Protein AF-A0A2H5V813-F1 (afdb_monomer_lite)

Sequence (278 aa):
MARNGLELVLVRVIALAVVVVGLLVVVCSTAVTSYHAYAQDLSMDEDLTLIVSIEEIRGHLMQALNNKSIGNNDMAVAHAGHPAAEYLGEIAPIIEKRSPKLIDELRDKLVRLPSKVPSISYDELRADIDAIDALLEDASNLIRDENKGSVQFWLEVIKTLLEHAKDEYEEGVEEEGKVSSAVEYEDAQAFVARAEHVFASKIKGNVGSDTDMVIERFFSDVKAAMDEKRSADRIKELVDGIMPVIPEFPVNLMLVFVGVVTSAILVSRVMSSSSMKI

Radius of gyration: 28.11 Å; chains: 1; bounding box: 68×46×96 Å

Secondary structure (DSSP, 8-state):
-THHHHHHHHHHHHHHHHHHHHHHHHHHHHHHHHHHHHHHHHHHHHHHHHHHHHHHHHHHHHHHHHHHHTT-HHHHHHHHHHIIIIIHHHHHHHHHHH-HHHHHHHHHHHHHHHHHGGGS-HHHHHHHHHHHHHHHHHHHTTS-HHHHT-HHHHHHHHHHHHHHHHHHHHHH-SBTTB-S-HHHHHHHHHHHHHHHHHIIIIITTTS-HHHHHHHHHHHHHHHHHHHTT--HHHHHHHHHHHGGGSPPP-TTHHHHHHHHHHHHHHHHHHHHTSS---

Structure (mmCIF, N/CA/C/O backbone):
data_AF-A0A2H5V813-F1
#
_entry.id   AF-A0A2H5V813-F1
#
loop_
_atom_site.group_PDB
_atom_site.id
_atom_site.type_symbol
_atom_site.label_atom_id
_atom_site.label_alt_id
_atom_site.label_comp_id
_atom_site.label_asym_id
_atom_site.label_entity_id
_atom_site.label_seq_id
_atom_site.pdbx_PDB_ins_code
_atom_site.Cartn_x
_atom_site.Cartn_y
_atom_site.Cartn_z
_atom_site.occupancy
_atom_site.B_iso_or_equiv
_atom_site.auth_seq_id
_atom_site.auth_comp_id
_atom_site.auth_asym_id
_atom_site.auth_atom_id
_atom_site.pdbx_PDB_model_num
ATOM 1 N N . MET A 1 1 ? -45.178 -25.140 69.414 1.00 53.09 1 MET A N 1
ATOM 2 C CA . MET A 1 1 ? -43.720 -25.223 69.155 1.00 53.09 1 MET A CA 1
ATOM 3 C C . MET A 1 1 ? -43.346 -25.629 67.721 1.00 53.09 1 MET A C 1
ATOM 5 O O . MET A 1 1 ? -42.258 -25.273 67.305 1.00 53.09 1 MET A O 1
ATOM 9 N N . ALA A 1 2 ? -44.207 -26.279 66.922 1.00 54.06 2 ALA A N 1
ATOM 10 C CA . ALA A 1 2 ? -43.860 -26.696 65.548 1.00 54.06 2 ALA A CA 1
ATOM 11 C C . ALA A 1 2 ? -43.775 -25.557 64.500 1.00 54.06 2 ALA A C 1
ATOM 13 O O . ALA A 1 2 ? -43.118 -25.705 63.474 1.00 54.06 2 ALA A O 1
ATOM 14 N N . ARG A 1 3 ? -44.409 -24.404 64.758 1.00 52.84 3 ARG A N 1
ATOM 15 C CA . ARG A 1 3 ? -44.526 -23.293 63.793 1.00 52.84 3 ARG A CA 1
ATOM 16 C C . ARG A 1 3 ? -43.198 -22.559 63.535 1.00 52.84 3 ARG A C 1
ATOM 18 O O . ARG A 1 3 ? -42.951 -22.128 62.419 1.00 52.84 3 ARG A O 1
ATOM 25 N N . ASN A 1 4 ? -42.309 -22.514 64.531 1.00 56.69 4 ASN A N 1
ATOM 26 C CA . ASN A 1 4 ? -41.030 -21.793 64.447 1.00 56.69 4 ASN A CA 1
ATOM 27 C C . ASN A 1 4 ? -39.962 -22.550 63.635 1.00 56.69 4 ASN A C 1
ATOM 29 O O . ASN A 1 4 ? -39.041 -21.932 63.110 1.00 56.69 4 ASN A O 1
ATOM 33 N N . GLY A 1 5 ? -40.074 -23.879 63.522 1.00 59.19 5 GLY A N 1
ATOM 34 C CA . GLY A 1 5 ? -39.132 -24.691 62.744 1.00 59.19 5 GLY A CA 1
ATOM 35 C C . GLY A 1 5 ? -39.341 -24.561 61.235 1.00 59.19 5 GLY A C 1
ATOM 36 O O . GLY A 1 5 ? -38.373 -24.528 60.482 1.00 59.19 5 GLY A O 1
ATOM 37 N N . LEU A 1 6 ? -40.599 -24.431 60.799 1.00 59.53 6 LEU A N 1
ATOM 38 C CA . LEU A 1 6 ? -40.950 -24.319 59.382 1.00 59.53 6 LEU A CA 1
ATOM 39 C C . LEU A 1 6 ? -40.549 -22.955 58.799 1.00 59.53 6 LEU A C 1
ATOM 41 O O . LEU A 1 6 ? -40.010 -22.894 57.697 1.00 59.53 6 LEU A O 1
ATOM 45 N N . GLU A 1 7 ? -40.734 -21.875 59.563 1.00 64.88 7 GLU A N 1
ATOM 46 C CA . GLU A 1 7 ? -40.314 -20.527 59.157 1.00 64.88 7 GLU A CA 1
ATOM 47 C C . GLU A 1 7 ? -38.791 -20.418 59.018 1.00 64.88 7 GLU A C 1
ATOM 49 O O . GLU A 1 7 ? -38.294 -19.850 58.050 1.00 64.88 7 GLU A O 1
ATOM 54 N N . LEU A 1 8 ? -38.031 -21.031 59.932 1.00 67.62 8 LEU A N 1
ATOM 55 C CA . LEU A 1 8 ? -36.569 -21.006 59.879 1.00 67.62 8 LEU A CA 1
ATOM 56 C C . LEU A 1 8 ? -36.015 -21.759 58.656 1.00 67.62 8 LEU A C 1
ATOM 58 O O . LEU A 1 8 ? -35.031 -21.327 58.054 1.00 67.62 8 LEU A O 1
ATOM 62 N N . VAL A 1 9 ? -36.647 -22.873 58.273 1.00 70.94 9 VAL A N 1
ATOM 63 C CA . VAL A 1 9 ? -36.290 -23.623 57.059 1.00 70.94 9 VAL A CA 1
ATOM 64 C C . VAL A 1 9 ? -36.630 -22.812 55.810 1.00 70.94 9 VAL A C 1
ATOM 66 O O . VAL A 1 9 ? -35.793 -22.705 54.915 1.00 70.94 9 VAL A O 1
ATOM 69 N N . LEU A 1 10 ? -37.805 -22.180 55.770 1.00 70.56 10 LEU A N 1
ATOM 70 C CA . LEU A 1 10 ? -38.238 -21.364 54.635 1.00 70.56 10 LEU A CA 1
ATOM 71 C C . LEU A 1 10 ? -37.313 -20.156 54.412 1.00 70.56 10 LEU A C 1
ATOM 73 O O . LEU A 1 10 ? -36.877 -19.914 53.289 1.00 70.56 10 LEU A O 1
ATOM 77 N N . VAL A 1 11 ? -36.931 -19.455 55.485 1.00 71.75 11 VAL A N 1
ATOM 78 C CA . VAL A 1 11 ? -35.984 -18.327 55.426 1.00 71.75 11 VAL A CA 1
ATOM 79 C C . VAL A 1 11 ? -34.613 -18.773 54.908 1.00 71.75 11 VAL A C 1
ATOM 81 O O . VAL A 1 11 ? -34.012 -18.081 54.087 1.00 71.75 11 VAL A O 1
ATOM 84 N N . ARG A 1 12 ? -34.122 -19.948 55.326 1.00 70.44 12 ARG A N 1
ATOM 85 C CA . ARG A 1 12 ? -32.841 -20.497 54.843 1.00 70.44 12 ARG A CA 1
ATOM 86 C C . ARG A 1 12 ? -32.883 -20.891 53.366 1.00 70.44 12 ARG A C 1
ATOM 88 O O . ARG A 1 12 ? -31.915 -20.635 52.657 1.00 70.44 12 ARG A O 1
ATOM 95 N N . VAL A 1 13 ? -33.988 -21.473 52.898 1.00 69.50 13 VAL A N 1
ATOM 96 C CA . VAL A 1 13 ? -34.172 -21.838 51.482 1.00 69.50 13 VAL A CA 1
ATOM 97 C C . VAL A 1 13 ? -34.245 -20.591 50.600 1.00 69.50 13 VAL A C 1
ATOM 99 O O . VAL A 1 13 ? -33.585 -20.544 49.565 1.00 69.50 13 VAL A O 1
ATOM 102 N N . ILE A 1 14 ? -34.973 -19.556 51.030 1.00 71.81 14 ILE A N 1
ATOM 103 C CA . ILE A 1 14 ? -35.055 -18.280 50.303 1.00 71.81 14 ILE A CA 1
ATOM 104 C C . ILE A 1 14 ? -33.682 -17.597 50.256 1.00 71.81 14 ILE A C 1
ATOM 106 O O . ILE A 1 14 ? -33.257 -17.159 49.190 1.00 71.81 14 ILE A O 1
ATOM 110 N N . ALA A 1 15 ? -32.951 -17.554 51.375 1.00 64.31 15 ALA A N 1
ATOM 111 C CA . ALA A 1 15 ? -31.606 -16.980 51.412 1.00 64.31 15 ALA A CA 1
ATOM 112 C C . ALA A 1 15 ? -30.632 -17.719 50.476 1.00 64.31 15 ALA A C 1
ATOM 114 O O . ALA A 1 15 ? -29.872 -17.077 49.752 1.00 64.31 15 ALA A O 1
ATOM 115 N N . LEU A 1 16 ? -30.687 -19.055 50.439 1.00 68.12 16 LEU A N 1
ATOM 116 C CA . LEU A 1 16 ? -29.867 -19.860 49.533 1.00 68.12 16 LEU A CA 1
ATOM 117 C C . LEU A 1 16 ? -30.237 -19.607 48.063 1.00 68.12 16 LEU A C 1
ATOM 119 O O . LEU A 1 16 ? -29.346 -19.426 47.238 1.00 68.12 16 LEU A O 1
ATOM 123 N N . ALA A 1 17 ? -31.531 -19.529 47.740 1.00 63.91 17 ALA A N 1
ATOM 124 C CA . ALA A 1 17 ? -32.000 -19.225 46.390 1.00 63.91 17 ALA A CA 1
ATOM 125 C C . ALA A 1 17 ? -31.544 -17.834 45.919 1.00 63.91 17 ALA A C 1
ATOM 127 O O . ALA A 1 17 ? -31.068 -17.697 44.796 1.00 63.91 17 ALA A O 1
ATOM 128 N N . VAL A 1 18 ? -31.603 -16.816 46.784 1.00 69.69 18 VAL A N 1
ATOM 129 C CA . VAL A 1 18 ? -31.116 -15.460 46.474 1.00 69.69 18 VAL A CA 1
ATOM 130 C C . VAL A 1 18 ? -29.604 -15.447 46.233 1.00 69.69 18 VAL A C 1
ATOM 132 O O . VAL A 1 18 ? -29.139 -14.782 45.309 1.00 69.69 18 VAL A O 1
ATOM 135 N N . VAL A 1 19 ? -28.828 -16.205 47.015 1.00 67.12 19 VAL A N 1
ATOM 136 C CA . VAL A 1 19 ? -27.374 -16.329 46.816 1.00 67.12 19 VAL A CA 1
ATOM 137 C C . VAL A 1 19 ? -27.052 -17.038 45.501 1.00 67.12 19 VAL A C 1
ATOM 139 O O . VAL A 1 19 ? -26.202 -16.558 44.758 1.00 67.12 19 VAL A O 1
ATOM 142 N N . VAL A 1 20 ? -27.746 -18.134 45.181 1.00 66.56 20 VAL A N 1
ATOM 143 C CA . VAL A 1 20 ? -27.542 -18.896 43.937 1.00 66.56 20 VAL A CA 1
ATOM 144 C C . VAL A 1 20 ? -27.931 -18.071 42.708 1.00 66.56 20 VAL A C 1
ATOM 146 O O . VAL A 1 20 ? -27.168 -18.026 41.748 1.00 66.56 20 VAL A O 1
ATOM 149 N N . VAL A 1 21 ? -29.065 -17.364 42.747 1.00 65.25 21 VAL A N 1
ATOM 150 C CA . VAL A 1 21 ? -29.487 -16.459 41.664 1.00 65.25 21 VAL A CA 1
ATOM 151 C C . VAL A 1 21 ? -28.510 -15.291 41.521 1.00 65.25 21 VAL A C 1
ATOM 153 O O . VAL A 1 21 ? -28.120 -14.963 40.407 1.00 65.25 21 VAL A O 1
ATOM 156 N N . GLY A 1 22 ? -28.050 -14.704 42.629 1.00 56.41 22 GLY A N 1
ATOM 157 C CA . GLY A 1 22 ? -27.029 -13.654 42.602 1.00 56.41 22 GLY A CA 1
ATOM 158 C C . GLY A 1 22 ? -25.707 -14.127 41.988 1.00 56.41 22 GLY A C 1
ATOM 159 O O . GLY A 1 22 ? -25.124 -13.415 41.176 1.00 56.41 22 GLY A O 1
ATOM 160 N N . LEU A 1 23 ? -25.260 -15.343 42.318 1.00 56.59 23 LEU A N 1
ATOM 161 C CA . LEU A 1 23 ? -24.073 -15.968 41.723 1.00 56.59 23 LEU A CA 1
ATOM 162 C C . LEU A 1 23 ? -24.255 -16.241 40.226 1.00 56.59 23 LEU A C 1
ATOM 164 O O . LEU A 1 23 ? -23.362 -15.923 39.448 1.00 56.59 23 LEU A O 1
ATOM 168 N N . LEU A 1 24 ? -25.414 -16.759 39.810 1.00 53.53 24 LEU A N 1
ATOM 169 C CA . LEU A 1 24 ? -25.748 -16.969 38.398 1.00 53.53 24 LEU A CA 1
ATOM 170 C C . LEU A 1 24 ? -25.751 -15.656 37.604 1.00 53.53 24 LEU A C 1
ATOM 172 O O . LEU A 1 24 ? -25.192 -15.610 36.515 1.00 53.53 24 LEU A O 1
ATOM 176 N N . VAL A 1 25 ? -26.307 -14.572 38.155 1.00 57.91 25 VAL A N 1
ATOM 177 C CA . VAL A 1 25 ? -26.315 -13.250 37.504 1.00 57.91 25 VAL A CA 1
ATOM 178 C C . VAL A 1 25 ? -24.904 -12.676 37.369 1.00 57.91 25 VAL A C 1
ATOM 180 O O . VAL A 1 25 ? -24.584 -12.109 36.326 1.00 57.91 25 VAL A O 1
ATOM 183 N N . VAL A 1 26 ? -24.042 -12.849 38.376 1.00 56.31 26 VAL A N 1
ATOM 184 C CA . VAL A 1 26 ? -22.642 -12.397 38.311 1.00 56.31 26 VAL A CA 1
ATOM 185 C C . VAL A 1 26 ? -21.854 -13.210 37.281 1.00 56.31 26 VAL A C 1
ATOM 187 O O . VAL A 1 26 ? -21.181 -12.613 36.448 1.00 56.31 26 VAL A O 1
ATOM 190 N N . VAL A 1 27 ? -21.989 -14.541 37.274 1.00 56.66 27 VAL A N 1
ATOM 191 C CA . VAL A 1 27 ? -21.314 -15.423 36.302 1.00 56.66 27 VAL A CA 1
ATOM 192 C C . VAL A 1 27 ? -21.804 -15.171 34.871 1.00 56.66 27 VAL A C 1
ATOM 194 O O . VAL A 1 27 ? -20.995 -15.122 33.948 1.00 56.66 27 VAL A O 1
ATOM 197 N N . CYS A 1 28 ? -23.108 -14.956 34.668 1.00 52.09 28 CYS A N 1
ATOM 198 C CA . CYS A 1 28 ? -23.643 -14.562 33.364 1.00 52.09 28 CYS A CA 1
ATOM 199 C C . CYS A 1 28 ? -23.116 -13.191 32.930 1.00 52.09 28 CYS A C 1
ATOM 201 O O . CYS A 1 28 ? -22.719 -13.037 31.781 1.00 52.09 28 CYS A O 1
ATOM 203 N N . SER A 1 29 ? -23.062 -12.212 33.838 1.00 48.69 29 SER A N 1
ATOM 204 C CA . SER A 1 29 ? -22.533 -10.878 33.528 1.00 48.69 29 SER A CA 1
ATOM 205 C C . SER A 1 29 ? -21.062 -10.932 33.107 1.00 48.69 29 SER A C 1
ATOM 207 O O . SER A 1 29 ? -20.708 -10.339 32.091 1.00 48.69 29 SER A O 1
ATOM 209 N N . THR A 1 30 ? -20.216 -11.684 33.823 1.00 52.72 30 THR A N 1
ATOM 210 C CA . THR A 1 30 ? -18.789 -11.803 33.485 1.00 52.72 30 THR A CA 1
ATOM 211 C C . THR A 1 30 ? -18.562 -12.565 32.179 1.00 52.72 30 THR A C 1
ATOM 213 O O . THR A 1 30 ? -17.758 -12.138 31.353 1.00 52.72 30 THR A O 1
ATOM 216 N N . ALA A 1 31 ? -19.302 -13.653 31.942 1.00 47.00 31 ALA A N 1
ATOM 217 C CA . ALA A 1 31 ? -19.210 -14.412 30.695 1.00 47.00 31 ALA A CA 1
ATOM 218 C C . ALA A 1 31 ? -19.637 -13.578 29.473 1.00 47.00 31 ALA A C 1
ATOM 220 O O . ALA A 1 31 ? -18.982 -13.625 28.434 1.00 47.00 31 ALA A O 1
ATOM 221 N N . VAL A 1 32 ? -20.693 -12.766 29.606 1.00 54.53 32 VAL A N 1
ATOM 222 C CA . VAL A 1 32 ? -21.158 -11.866 28.540 1.00 54.53 32 VAL A CA 1
ATOM 223 C C . VAL A 1 32 ? -20.126 -10.777 28.248 1.00 54.53 32 VAL A C 1
ATOM 225 O O . VAL A 1 32 ? -19.873 -10.503 27.076 1.00 54.53 32 VAL A O 1
ATOM 228 N N . THR A 1 33 ? -19.486 -10.193 29.268 1.00 56.62 33 THR A N 1
ATOM 229 C CA . THR A 1 33 ? -18.424 -9.193 29.054 1.00 56.62 33 THR A CA 1
ATOM 230 C C . THR A 1 33 ? -17.192 -9.777 28.369 1.00 56.62 33 THR A C 1
ATOM 232 O O . THR A 1 33 ? -16.656 -9.150 27.461 1.00 56.62 33 THR A O 1
ATOM 235 N N . SER A 1 34 ? -16.769 -10.991 28.738 1.00 52.91 34 SER A N 1
ATOM 236 C CA . SER A 1 34 ? -15.633 -11.658 28.091 1.00 52.91 34 SER A CA 1
ATOM 237 C C . SER A 1 34 ? -15.936 -12.034 26.640 1.00 52.91 34 SER A C 1
ATOM 239 O O . SER A 1 34 ? -15.075 -11.884 25.782 1.00 52.91 34 SER A O 1
ATOM 241 N N . TYR A 1 35 ? -17.168 -12.464 26.350 1.00 45.34 35 TYR A N 1
ATOM 242 C CA . TYR A 1 35 ? -17.601 -12.750 24.981 1.00 45.34 35 TYR A CA 1
ATOM 243 C C . TYR A 1 35 ? -17.641 -11.486 24.110 1.00 45.34 35 TYR A C 1
ATOM 245 O O . TYR A 1 35 ? -17.206 -11.523 22.965 1.00 45.34 35 TYR A O 1
ATOM 253 N N . HIS A 1 36 ? -18.113 -10.356 24.653 1.00 54.00 36 HIS A N 1
ATOM 254 C CA . HIS A 1 36 ? -18.105 -9.077 23.935 1.00 54.00 36 HIS A CA 1
ATOM 255 C C . HIS A 1 36 ? -16.685 -8.573 23.669 1.00 54.00 36 HIS A C 1
ATOM 257 O O . HIS A 1 36 ? -16.412 -8.146 22.555 1.00 54.00 36 HIS A O 1
ATOM 263 N N . ALA A 1 37 ? -15.781 -8.666 24.649 1.00 52.62 37 ALA A N 1
ATOM 264 C CA . ALA A 1 37 ? -14.383 -8.279 24.463 1.00 52.62 3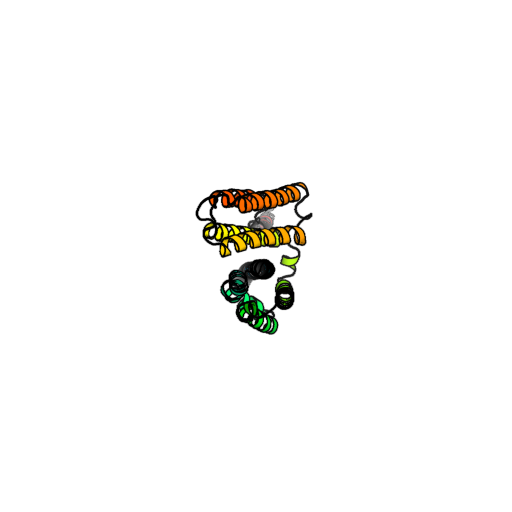7 ALA A CA 1
ATOM 265 C C . ALA A 1 37 ? -13.701 -9.129 23.377 1.00 52.62 37 ALA A C 1
ATOM 267 O O . ALA A 1 37 ? -13.077 -8.584 22.477 1.00 52.62 37 ALA A O 1
ATOM 268 N N . TYR A 1 38 ? -13.899 -10.452 23.405 1.00 49.25 38 TYR A N 1
ATOM 269 C CA . TYR A 1 38 ? -13.359 -11.360 22.390 1.00 49.25 38 TYR A CA 1
ATOM 270 C C . TYR A 1 38 ? -13.929 -11.093 20.989 1.00 49.25 38 TYR A C 1
ATOM 272 O O . TYR A 1 38 ? -13.193 -11.064 20.008 1.00 49.25 38 TYR A O 1
ATOM 280 N N . ALA A 1 39 ? -15.239 -10.854 20.881 1.00 55.12 39 ALA A N 1
ATOM 281 C CA . ALA A 1 39 ? -15.862 -10.512 19.605 1.00 55.12 39 ALA A CA 1
ATOM 282 C C . ALA A 1 39 ? -15.394 -9.146 19.071 1.00 55.12 39 ALA A C 1
ATOM 284 O O . ALA A 1 39 ? -15.273 -8.977 17.858 1.00 55.12 39 ALA A O 1
ATOM 285 N N . GLN A 1 40 ? -15.129 -8.179 19.955 1.00 59.03 40 GLN A N 1
ATOM 286 C CA . GLN A 1 40 ? -14.621 -6.857 19.585 1.00 59.03 40 GLN A CA 1
ATOM 287 C C . GLN A 1 40 ? -13.168 -6.913 19.096 1.00 59.03 40 GLN A C 1
ATOM 289 O O . GLN A 1 40 ? -12.843 -6.213 18.140 1.00 59.03 40 GLN A O 1
ATOM 294 N N . ASP A 1 41 ? -12.344 -7.767 19.706 1.00 62.81 41 ASP A N 1
ATOM 295 C CA . ASP A 1 41 ? -10.946 -8.012 19.332 1.00 62.81 41 ASP A CA 1
ATOM 296 C C . ASP A 1 41 ? -10.849 -8.688 17.955 1.00 62.81 41 ASP A C 1
ATOM 298 O O . ASP A 1 41 ? -10.266 -8.128 17.032 1.00 62.81 41 ASP A O 1
ATOM 302 N N . LEU A 1 42 ? -11.581 -9.794 17.751 1.00 66.81 42 LEU A N 1
ATOM 303 C CA . LEU A 1 42 ? -11.675 -10.462 16.443 1.00 66.81 42 LEU A CA 1
ATOM 304 C C . LEU A 1 42 ? -12.159 -9.531 15.322 1.00 66.81 42 LEU A C 1
ATOM 306 O O . LEU A 1 42 ? -11.739 -9.660 14.179 1.00 66.81 42 LEU A O 1
ATOM 310 N N . SER A 1 43 ? -13.075 -8.607 15.620 1.00 67.62 43 SER A N 1
ATOM 311 C CA . SER A 1 43 ? -13.570 -7.668 14.604 1.00 67.62 43 SER A CA 1
ATOM 312 C C . SER A 1 43 ? -12.676 -6.443 14.409 1.00 67.62 43 SER A C 1
ATOM 314 O O . SER A 1 43 ? -12.804 -5.777 13.386 1.00 67.62 43 SER A O 1
ATOM 316 N N . MET A 1 44 ? -11.774 -6.142 15.346 1.00 77.31 44 MET A N 1
ATOM 317 C CA . MET A 1 44 ? -10.703 -5.171 15.120 1.00 77.31 44 MET A CA 1
ATOM 318 C C . MET A 1 44 ? -9.650 -5.754 14.182 1.00 77.31 44 MET A C 1
ATOM 320 O O . MET A 1 44 ? -9.239 -5.063 13.258 1.00 77.31 44 MET A O 1
ATOM 324 N N . ASP A 1 45 ? -9.304 -7.024 14.387 1.00 88.31 45 ASP A N 1
ATOM 325 C CA . ASP A 1 45 ? -8.386 -7.787 13.542 1.00 88.31 45 ASP A CA 1
ATOM 326 C C . ASP A 1 45 ? -8.913 -7.893 12.098 1.00 88.31 45 ASP A C 1
ATOM 328 O O . ASP A 1 45 ? -8.240 -7.461 11.170 1.00 88.31 45 ASP A O 1
ATOM 332 N N . GLU A 1 46 ? -10.183 -8.294 11.902 1.00 94.69 46 GLU A N 1
ATOM 333 C CA . GLU A 1 46 ? -10.808 -8.316 10.562 1.00 94.69 46 GLU A CA 1
ATOM 334 C C . GLU A 1 46 ? -10.762 -6.940 9.859 1.00 94.69 46 GLU A C 1
ATOM 336 O O . GLU A 1 46 ? -10.558 -6.864 8.648 1.00 94.69 46 GLU A O 1
ATOM 341 N N . ASP A 1 47 ? -11.002 -5.845 10.589 1.00 96.88 47 ASP A N 1
ATOM 342 C CA . ASP A 1 47 ? -10.978 -4.495 10.011 1.00 96.88 47 ASP A CA 1
ATOM 343 C C . ASP A 1 47 ? -9.549 -4.044 9.674 1.00 96.88 47 ASP A C 1
ATOM 345 O O . ASP A 1 47 ? -9.353 -3.384 8.652 1.00 96.88 47 ASP A O 1
ATOM 349 N N . LEU A 1 48 ? -8.569 -4.389 10.516 1.00 96.81 48 LEU A N 1
ATOM 350 C CA . LEU A 1 48 ? -7.157 -4.083 10.298 1.00 96.81 48 LEU A CA 1
ATOM 351 C C . LEU A 1 48 ? -6.643 -4.827 9.066 1.00 96.81 48 LEU A C 1
ATOM 353 O O . LEU A 1 48 ? -6.168 -4.175 8.139 1.00 96.81 48 LEU A O 1
ATOM 357 N N . THR A 1 49 ? -6.838 -6.149 9.017 1.00 97.62 49 THR A N 1
ATOM 358 C CA . THR A 1 49 ? -6.523 -6.993 7.859 1.00 97.62 49 THR A CA 1
ATOM 359 C C . THR A 1 49 ? -7.130 -6.420 6.584 1.00 97.62 49 THR A C 1
ATOM 361 O O . THR A 1 49 ? -6.425 -6.195 5.605 1.00 97.62 49 THR A O 1
ATOM 364 N N . LEU A 1 50 ? -8.431 -6.106 6.597 1.00 98.38 50 LEU A N 1
ATOM 365 C CA . LEU A 1 50 ? -9.109 -5.576 5.416 1.00 98.38 50 LEU A CA 1
ATOM 366 C C . LEU A 1 50 ? -8.461 -4.283 4.905 1.00 98.38 50 LEU A C 1
ATOM 368 O O . LEU A 1 50 ? -8.258 -4.134 3.702 1.00 98.38 50 LEU A O 1
ATOM 372 N N . ILE A 1 51 ? -8.163 -3.338 5.797 1.00 98.62 51 ILE A N 1
ATOM 373 C CA . ILE A 1 51 ? -7.618 -2.037 5.403 1.00 98.62 51 ILE A CA 1
ATOM 374 C C . ILE A 1 51 ? -6.160 -2.140 4.967 1.00 98.62 51 ILE A C 1
ATOM 376 O O . ILE A 1 51 ? -5.812 -1.536 3.956 1.00 98.62 51 ILE A O 1
ATOM 380 N N . VAL A 1 52 ? -5.330 -2.902 5.681 1.00 98.75 52 VAL A N 1
ATOM 381 C CA . VAL A 1 52 ? -3.925 -3.121 5.308 1.00 98.75 52 VAL A CA 1
ATOM 382 C C . VAL A 1 52 ? -3.849 -3.736 3.911 1.00 98.75 52 VAL A C 1
ATOM 384 O O . VAL A 1 52 ? -3.261 -3.125 3.022 1.00 98.75 52 VAL A O 1
ATOM 387 N N . SER A 1 53 ? -4.584 -4.824 3.662 1.00 98.81 53 SER A N 1
ATOM 388 C CA . SER A 1 53 ? -4.624 -5.461 2.344 1.00 98.81 53 SER A CA 1
ATOM 389 C C . SER A 1 53 ? -5.167 -4.544 1.243 1.00 98.81 53 SER A C 1
ATOM 391 O O . SER A 1 53 ? -4.680 -4.571 0.117 1.00 98.81 53 SER A O 1
ATOM 393 N N . ILE A 1 54 ? -6.177 -3.707 1.524 1.00 98.88 54 ILE A N 1
ATOM 394 C CA . ILE A 1 54 ? -6.663 -2.709 0.552 1.00 98.88 54 ILE A CA 1
ATOM 395 C C . ILE A 1 54 ? -5.542 -1.736 0.169 1.00 98.88 54 ILE A C 1
ATOM 397 O O . ILE A 1 54 ? -5.388 -1.396 -1.007 1.00 98.88 54 ILE A O 1
ATOM 401 N N . GLU A 1 55 ? -4.780 -1.265 1.151 1.00 98.88 55 GLU A N 1
ATOM 402 C CA . GLU A 1 55 ? -3.683 -0.336 0.922 1.00 98.88 55 GLU A CA 1
ATOM 403 C C . GLU A 1 55 ? -2.535 -1.000 0.152 1.00 98.88 55 GLU A C 1
ATOM 405 O O . GLU A 1 55 ? -2.049 -0.404 -0.807 1.00 98.88 55 GLU A O 1
ATOM 410 N N . GLU A 1 56 ? -2.176 -2.244 0.455 1.00 98.88 56 GLU A N 1
ATOM 411 C CA . GLU A 1 56 ? -1.168 -3.008 -0.296 1.00 98.88 56 GLU A CA 1
ATOM 412 C C . GLU A 1 56 ? -1.595 -3.270 -1.743 1.00 98.88 56 GLU A C 1
ATOM 414 O O . GLU A 1 56 ? -0.844 -2.967 -2.673 1.00 98.88 56 GLU A O 1
ATOM 419 N N . ILE A 1 57 ? -2.853 -3.678 -1.966 1.00 98.94 57 ILE A N 1
ATOM 420 C CA . ILE A 1 57 ? -3.427 -3.798 -3.314 1.00 98.94 57 ILE A CA 1
ATOM 421 C C . ILE A 1 57 ? -3.273 -2.473 -4.075 1.00 98.94 57 ILE A C 1
ATOM 423 O O . ILE A 1 57 ? -2.842 -2.465 -5.229 1.00 98.94 57 ILE A O 1
ATOM 427 N N . ARG A 1 58 ? -3.585 -1.329 -3.449 1.00 98.94 58 ARG A N 1
ATOM 428 C CA . ARG A 1 58 ? -3.387 -0.002 -4.067 1.00 98.94 58 ARG A CA 1
ATOM 429 C C . ARG A 1 58 ? -1.911 0.273 -4.376 1.00 98.94 58 ARG A C 1
ATOM 431 O O . ARG A 1 58 ? -1.626 0.925 -5.383 1.00 98.94 58 ARG A O 1
ATOM 438 N N . GLY A 1 59 ? -0.994 -0.205 -3.535 1.00 98.88 59 GLY A N 1
ATOM 439 C CA . GLY A 1 59 ? 0.452 -0.165 -3.751 1.00 98.88 59 GLY A CA 1
ATOM 440 C C . GLY A 1 59 ? 0.868 -0.873 -5.041 1.00 98.88 59 GLY A C 1
ATOM 441 O O . GLY A 1 59 ? 1.397 -0.221 -5.945 1.00 98.88 59 GLY A O 1
ATOM 442 N N . HIS A 1 60 ? 0.538 -2.157 -5.183 1.00 98.88 60 HIS A N 1
ATOM 443 C CA . HIS A 1 60 ? 0.875 -2.921 -6.389 1.00 98.88 60 HIS A CA 1
ATOM 444 C C . HIS A 1 60 ? 0.231 -2.340 -7.649 1.00 98.88 60 HIS A C 1
ATOM 446 O O . HIS A 1 60 ? 0.884 -2.175 -8.677 1.00 98.88 60 HIS A O 1
ATOM 452 N N . LEU A 1 61 ? -1.050 -1.955 -7.596 1.00 98.88 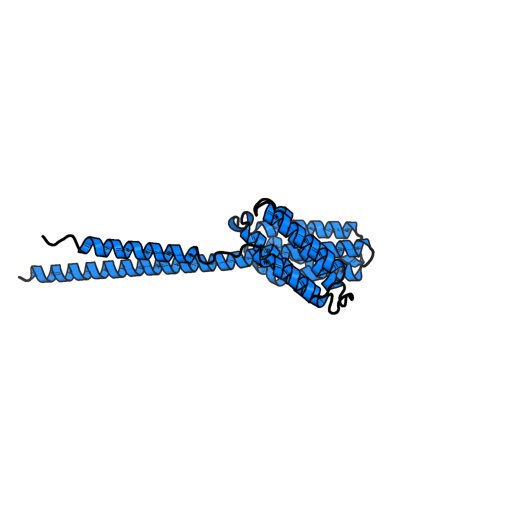61 LEU A N 1
ATOM 453 C CA . LEU A 1 61 ? -1.726 -1.382 -8.765 1.00 98.88 61 LEU A CA 1
ATOM 454 C C . LEU A 1 61 ? -1.078 -0.061 -9.215 1.00 98.88 61 LEU A C 1
ATOM 456 O O . LEU A 1 61 ? -1.006 0.219 -10.416 1.00 98.88 61 LEU A O 1
ATOM 460 N N . MET A 1 62 ? -0.544 0.732 -8.281 1.00 98.75 62 MET A N 1
ATOM 461 C CA . MET A 1 62 ? 0.267 1.902 -8.621 1.00 98.75 62 MET A CA 1
ATOM 462 C C . MET A 1 62 ? 1.560 1.496 -9.343 1.00 98.75 62 MET A C 1
ATOM 464 O O . MET A 1 62 ? 1.892 2.093 -10.370 1.00 98.75 62 MET A O 1
ATOM 468 N N . GLN A 1 63 ? 2.260 0.460 -8.874 1.00 98.88 63 GLN A N 1
ATOM 469 C CA . GLN A 1 63 ? 3.470 -0.026 -9.545 1.00 98.88 63 GLN A CA 1
ATOM 470 C C . GLN A 1 63 ? 3.188 -0.650 -10.913 1.00 98.88 63 GLN A C 1
ATOM 472 O O . GLN A 1 63 ? 3.974 -0.464 -11.849 1.00 98.88 63 GLN A O 1
ATOM 477 N N . ALA A 1 64 ? 2.026 -1.282 -11.092 1.00 98.88 64 ALA A N 1
ATOM 478 C CA . ALA A 1 64 ? 1.573 -1.747 -12.396 1.00 98.88 64 ALA A CA 1
ATOM 479 C C . ALA A 1 64 ? 1.439 -0.582 -13.394 1.00 98.88 64 ALA A C 1
ATOM 481 O O . ALA A 1 64 ? 1.895 -0.681 -14.537 1.00 98.88 64 ALA A O 1
ATOM 482 N N . LEU A 1 65 ? 0.880 0.556 -12.962 1.00 98.75 65 LEU A N 1
ATOM 483 C CA . LEU A 1 65 ? 0.796 1.772 -13.781 1.00 98.75 65 LEU A CA 1
ATOM 484 C C . LEU A 1 65 ? 2.165 2.383 -14.064 1.00 98.75 65 LEU A C 1
ATOM 486 O O . LEU A 1 65 ? 2.438 2.738 -15.214 1.00 98.75 65 LEU A O 1
ATOM 490 N N . ASN A 1 66 ? 3.022 2.496 -13.050 1.00 98.56 66 ASN A N 1
ATOM 491 C CA . ASN A 1 66 ? 4.368 3.046 -13.202 1.00 98.56 66 ASN A CA 1
ATOM 492 C C . ASN A 1 66 ? 5.158 2.254 -14.248 1.00 98.56 66 ASN A C 1
ATOM 494 O O . ASN A 1 66 ? 5.663 2.831 -15.214 1.00 98.56 66 ASN A O 1
ATOM 498 N N . ASN A 1 67 ? 5.161 0.926 -14.134 1.00 98.81 67 ASN A N 1
ATOM 499 C CA . ASN A 1 67 ? 5.834 0.044 -15.081 1.00 98.81 67 ASN A CA 1
ATOM 500 C C . ASN A 1 67 ? 5.215 0.101 -16.480 1.00 98.81 67 ASN A C 1
ATOM 502 O O . ASN A 1 67 ? 5.937 0.194 -17.478 1.00 98.81 67 ASN A O 1
ATOM 506 N N . LYS A 1 68 ? 3.881 0.150 -16.580 1.00 98.56 68 LYS A N 1
ATOM 507 C CA . LYS A 1 68 ? 3.200 0.328 -17.867 1.00 98.56 68 LYS A CA 1
ATOM 508 C C . LYS A 1 68 ? 3.593 1.641 -18.546 1.00 98.56 68 LYS A C 1
ATOM 510 O O . LYS A 1 68 ? 3.771 1.657 -19.764 1.00 98.56 68 LYS A O 1
ATOM 515 N N . SER A 1 69 ? 3.757 2.720 -17.777 1.00 98.31 69 SER A N 1
ATOM 516 C CA . SER A 1 69 ? 4.085 4.054 -18.300 1.00 98.31 69 SER A CA 1
ATOM 517 C C . SER A 1 69 ? 5.456 4.118 -18.984 1.00 98.31 69 SER A C 1
ATOM 519 O O . SER A 1 69 ? 5.628 4.867 -19.945 1.00 98.31 69 SER A O 1
ATOM 521 N N . ILE A 1 70 ? 6.406 3.284 -18.547 1.00 98.00 70 ILE A N 1
ATOM 522 C CA . ILE A 1 70 ? 7.753 3.179 -19.129 1.00 98.00 70 ILE A CA 1
ATOM 523 C C . ILE A 1 70 ? 7.902 1.991 -20.094 1.00 98.00 70 ILE A C 1
ATOM 525 O O . ILE A 1 70 ? 8.999 1.712 -20.573 1.00 98.00 70 ILE A O 1
ATOM 529 N N . GLY A 1 71 ? 6.804 1.292 -20.403 1.00 97.62 71 GLY A N 1
ATOM 530 C CA . GLY A 1 71 ? 6.777 0.157 -21.330 1.00 97.62 71 GLY A CA 1
ATOM 531 C C . GLY A 1 71 ? 7.249 -1.178 -20.743 1.00 97.62 71 GLY A C 1
ATOM 532 O O . GLY A 1 71 ? 7.410 -2.140 -21.495 1.00 97.62 71 GLY A O 1
ATOM 533 N N . ASN A 1 72 ? 7.441 -1.269 -19.425 1.00 98.25 72 ASN A N 1
ATOM 534 C CA . ASN A 1 72 ? 7.836 -2.495 -18.737 1.00 98.25 72 ASN A CA 1
ATOM 535 C C . ASN A 1 72 ? 6.613 -3.387 -18.455 1.00 98.25 72 ASN A C 1
ATOM 537 O O . ASN A 1 72 ? 6.101 -3.449 -17.339 1.00 98.25 72 ASN A O 1
ATOM 541 N N . ASN A 1 73 ? 6.096 -4.047 -19.494 1.00 97.31 73 ASN A N 1
ATOM 542 C CA . ASN A 1 73 ? 4.887 -4.867 -19.363 1.00 97.31 73 ASN A CA 1
ATOM 543 C C . ASN A 1 73 ? 5.073 -6.073 -18.432 1.00 97.31 73 ASN A C 1
ATOM 545 O O . ASN A 1 73 ? 4.104 -6.449 -17.786 1.00 97.31 73 ASN A O 1
ATOM 549 N N . ASP A 1 74 ? 6.267 -6.663 -18.350 1.00 98.19 74 ASP A N 1
ATOM 550 C CA . ASP A 1 74 ? 6.494 -7.854 -17.522 1.00 98.19 74 ASP A CA 1
ATOM 551 C C . ASP A 1 74 ? 6.317 -7.523 -16.032 1.00 98.19 74 ASP A C 1
ATOM 553 O O . ASP A 1 74 ? 5.544 -8.184 -15.341 1.00 98.19 74 ASP A O 1
ATOM 557 N N . MET A 1 75 ? 6.924 -6.427 -15.566 1.00 98.50 75 MET A N 1
ATOM 558 C CA . MET A 1 75 ? 6.718 -5.929 -14.199 1.00 98.50 75 MET A CA 1
ATOM 559 C C . MET A 1 75 ? 5.295 -5.413 -13.982 1.00 98.50 75 MET A C 1
ATOM 561 O O . MET A 1 75 ? 4.708 -5.640 -12.930 1.00 98.50 75 MET A O 1
ATOM 565 N N . ALA A 1 76 ? 4.692 -4.767 -14.987 1.00 98.81 76 ALA A N 1
ATOM 566 C CA . ALA A 1 76 ? 3.302 -4.334 -14.877 1.00 98.81 76 ALA A CA 1
ATOM 567 C C . ALA A 1 76 ? 2.331 -5.517 -14.708 1.00 98.81 76 ALA A C 1
ATOM 569 O O . ALA A 1 76 ? 1.329 -5.392 -14.008 1.00 98.81 76 ALA A O 1
ATOM 570 N N . VAL A 1 77 ? 2.615 -6.658 -15.347 1.00 98.81 77 VAL A N 1
ATOM 571 C CA . VAL A 1 77 ? 1.854 -7.904 -15.184 1.00 98.81 77 VAL A CA 1
ATOM 572 C C . VAL A 1 77 ? 2.076 -8.506 -13.800 1.00 98.81 77 VAL A C 1
ATOM 574 O O . VAL A 1 77 ? 1.092 -8.924 -13.194 1.00 98.81 77 VAL A O 1
ATOM 577 N N . ALA A 1 78 ? 3.323 -8.544 -13.313 1.00 98.62 78 ALA A N 1
ATOM 578 C CA . ALA A 1 78 ? 3.652 -9.060 -11.981 1.00 98.62 78 ALA A CA 1
ATOM 579 C C . ALA A 1 78 ? 2.875 -8.299 -10.895 1.00 98.62 78 ALA A C 1
ATOM 581 O O . ALA A 1 78 ? 2.024 -8.881 -10.224 1.00 98.62 78 ALA A O 1
ATOM 582 N N . HIS A 1 79 ? 3.023 -6.974 -10.871 1.00 98.81 79 HIS A N 1
ATOM 583 C CA . HIS A 1 79 ? 2.321 -6.083 -9.946 1.00 98.81 79 HIS A CA 1
ATOM 584 C C . HIS A 1 79 ? 0.798 -6.136 -10.075 1.00 98.81 79 HIS A C 1
ATOM 586 O O . HIS A 1 79 ? 0.074 -6.109 -9.088 1.00 98.81 79 HIS A O 1
ATOM 592 N N . ALA A 1 80 ? 0.255 -6.258 -11.288 1.00 98.81 80 ALA A N 1
ATOM 593 C CA . ALA A 1 80 ? -1.188 -6.446 -11.444 1.00 98.81 80 ALA A CA 1
ATOM 594 C C . ALA A 1 80 ? -1.683 -7.787 -10.862 1.00 98.81 80 ALA A C 1
ATOM 596 O O . ALA A 1 80 ? -2.883 -7.927 -10.612 1.00 98.81 80 ALA A O 1
ATOM 597 N N . GLY A 1 81 ? -0.795 -8.779 -10.713 1.00 98.62 81 GLY A N 1
ATOM 598 C CA . GLY A 1 81 ? -1.090 -10.139 -10.255 1.00 98.62 81 GLY A CA 1
ATOM 599 C C . GLY A 1 81 ? -1.021 -10.331 -8.747 1.00 98.62 81 GLY A C 1
ATOM 600 O O . GLY A 1 81 ? -1.884 -11.034 -8.213 1.00 98.62 81 GLY A O 1
ATOM 601 N N . HIS A 1 82 ? -0.068 -9.675 -8.084 1.00 98.44 82 HIS A N 1
ATOM 602 C CA . HIS A 1 82 ? 0.149 -9.727 -6.631 1.00 98.44 82 HIS A CA 1
ATOM 603 C C . HIS A 1 82 ? -1.158 -9.536 -5.825 1.00 98.44 82 HIS A C 1
ATOM 605 O O . HIS A 1 82 ? -1.534 -10.443 -5.076 1.00 98.44 82 HIS A O 1
ATOM 611 N N . PRO A 1 83 ? -2.016 -8.525 -6.112 1.00 98.69 83 PRO A N 1
ATOM 612 C CA . PRO A 1 83 ? -3.315 -8.350 -5.453 1.00 98.69 83 PRO A CA 1
ATOM 613 C C . PRO A 1 83 ? -4.209 -9.594 -5.353 1.00 98.69 83 PRO A C 1
ATOM 615 O O . PRO A 1 83 ? -4.854 -9.836 -4.331 1.00 98.69 83 PRO A O 1
ATOM 618 N N . ALA A 1 84 ? -4.306 -10.369 -6.437 1.00 98.50 84 ALA A N 1
ATOM 619 C CA . ALA A 1 84 ? -5.147 -11.561 -6.471 1.00 98.50 84 ALA A CA 1
ATOM 620 C C . ALA A 1 84 ? -4.462 -12.771 -5.820 1.00 98.50 84 ALA A C 1
ATOM 622 O O . ALA A 1 84 ? -5.158 -13.648 -5.306 1.00 98.50 84 ALA A O 1
ATOM 623 N N . ALA A 1 85 ? -3.131 -12.832 -5.891 1.00 98.25 85 ALA A N 1
ATOM 624 C CA . ALA A 1 85 ? -2.329 -13.945 -5.407 1.00 98.25 85 ALA A CA 1
ATOM 625 C C . ALA A 1 85 ? -2.133 -13.906 -3.885 1.00 98.25 85 ALA A C 1
ATOM 627 O O . ALA A 1 85 ? -2.281 -14.942 -3.239 1.00 98.25 85 ALA A O 1
ATOM 628 N N . GLU A 1 86 ? -1.857 -12.728 -3.328 1.00 97.38 86 GLU A N 1
ATOM 629 C CA . GLU A 1 86 ? -1.503 -12.562 -1.916 1.00 97.38 86 GLU A CA 1
ATOM 630 C C . GLU A 1 86 ? -2.717 -12.223 -1.047 1.00 97.38 86 GLU A C 1
ATOM 632 O O . GLU A 1 86 ? -2.983 -12.902 -0.058 1.00 97.38 86 GLU A O 1
ATOM 637 N N . TYR A 1 87 ? -3.525 -11.237 -1.446 1.00 98.12 87 TYR A N 1
ATOM 638 C CA . TYR A 1 87 ? -4.495 -10.629 -0.523 1.00 98.12 87 TYR A CA 1
ATOM 639 C C . TYR A 1 87 ? -5.923 -11.138 -0.676 1.00 98.12 87 TYR A C 1
ATOM 641 O O . TYR A 1 87 ? -6.691 -11.192 0.288 1.00 98.12 87 TYR A O 1
ATOM 649 N N . LEU A 1 88 ? -6.322 -11.529 -1.889 1.00 96.44 88 LEU A N 1
ATOM 650 C CA . LEU A 1 88 ? -7.719 -11.862 -2.167 1.00 96.44 88 LEU A CA 1
ATOM 651 C C . LEU A 1 88 ? -8.230 -13.053 -1.344 1.00 96.44 88 LEU A C 1
ATOM 653 O O . LEU A 1 88 ? -9.410 -13.083 -0.996 1.00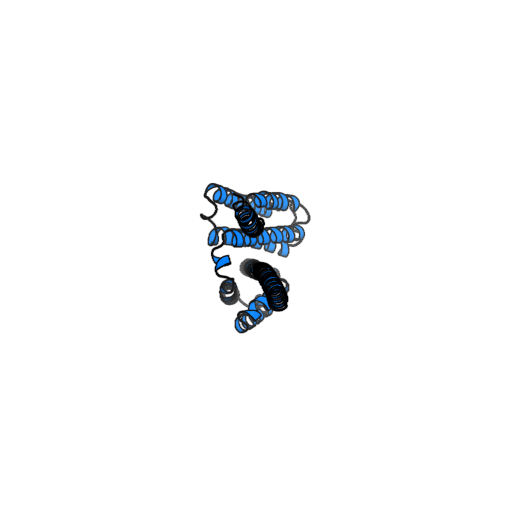 96.44 88 LEU A O 1
ATOM 657 N N . GLY A 1 89 ? -7.368 -14.025 -1.032 1.00 96.44 89 GLY A N 1
ATOM 658 C CA . GLY A 1 89 ? -7.724 -15.168 -0.186 1.00 96.44 89 GLY A CA 1
ATOM 659 C C . GLY A 1 89 ? -8.085 -14.764 1.245 1.00 96.44 89 GLY A C 1
ATOM 660 O O . GLY A 1 89 ? -8.990 -15.356 1.835 1.00 96.44 89 GLY A O 1
ATOM 661 N N . GLU A 1 90 ? -7.422 -13.735 1.768 1.00 94.94 90 GLU A N 1
ATOM 662 C CA . GLU A 1 90 ? -7.579 -13.253 3.137 1.00 94.94 90 GLU A CA 1
ATOM 663 C C . GLU A 1 90 ? -8.775 -12.302 3.284 1.00 94.94 90 GLU A C 1
ATOM 665 O O . GLU A 1 90 ? -9.627 -12.500 4.153 1.00 94.94 90 GLU A O 1
ATOM 670 N N .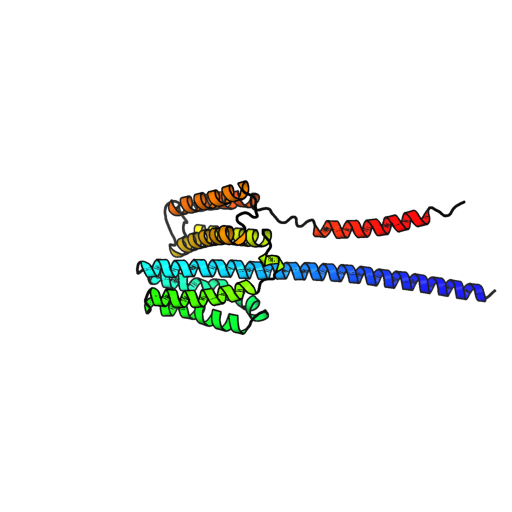 ILE A 1 91 ? -8.921 -11.323 2.383 1.00 97.44 91 ILE A N 1
ATOM 671 C CA . ILE A 1 91 ? -10.005 -10.328 2.484 1.00 97.44 91 ILE A CA 1
ATOM 672 C C . ILE A 1 91 ? -11.357 -10.835 1.978 1.00 97.44 91 ILE A C 1
ATOM 674 O O . ILE A 1 91 ? -12.404 -10.321 2.381 1.00 97.44 91 ILE A O 1
ATOM 678 N N . ALA A 1 92 ? -11.370 -11.845 1.101 1.00 97.44 92 ALA A N 1
ATOM 679 C CA . ALA A 1 92 ? -12.603 -12.395 0.547 1.00 97.44 92 ALA A CA 1
ATOM 680 C C . ALA A 1 92 ? -13.640 -12.807 1.605 1.00 97.44 92 ALA A C 1
ATOM 682 O O . ALA A 1 92 ? -14.768 -12.318 1.509 1.00 97.44 92 ALA A O 1
ATOM 683 N N . PRO A 1 93 ? -13.321 -13.657 2.602 1.00 96.88 93 PRO A N 1
ATOM 684 C CA . PRO A 1 93 ? -14.297 -14.047 3.621 1.00 96.88 93 PRO A CA 1
ATOM 685 C C . PRO A 1 93 ? -14.804 -12.857 4.453 1.00 96.88 93 PRO A C 1
ATOM 687 O O . PRO A 1 93 ? -15.975 -12.836 4.843 1.00 96.88 93 PRO A O 1
ATOM 690 N N . ILE A 1 94 ? -13.959 -11.847 4.692 1.00 96.44 94 ILE A N 1
ATOM 691 C CA . ILE A 1 94 ? -14.317 -10.641 5.452 1.00 96.44 94 ILE A CA 1
ATOM 692 C C . ILE A 1 94 ? -15.351 -9.817 4.678 1.00 96.44 94 ILE A C 1
ATOM 694 O O . ILE A 1 94 ? -16.405 -9.465 5.221 1.00 96.44 94 ILE A O 1
ATOM 698 N N . ILE A 1 95 ? -15.080 -9.544 3.396 1.00 97.62 95 ILE A N 1
ATOM 699 C CA . ILE A 1 95 ? -15.979 -8.771 2.533 1.00 97.62 95 ILE A CA 1
ATOM 700 C C . ILE A 1 95 ? -17.253 -9.571 2.250 1.00 97.62 95 ILE A C 1
ATOM 702 O O . ILE A 1 95 ? -18.339 -9.008 2.334 1.00 97.62 95 ILE A O 1
ATOM 706 N N . GLU A 1 96 ? -17.172 -10.879 1.990 1.00 97.25 96 GLU A N 1
ATOM 707 C CA . GLU A 1 96 ? -18.333 -11.726 1.681 1.00 97.25 96 GLU A CA 1
ATOM 708 C C . GLU A 1 96 ? -19.381 -11.713 2.800 1.00 97.25 96 GLU A C 1
ATOM 710 O O . GLU A 1 96 ? -20.575 -11.560 2.541 1.00 97.25 96 GLU A O 1
ATOM 715 N N . LYS A 1 97 ? -18.942 -11.781 4.061 1.00 94.94 97 LYS A N 1
ATOM 716 C CA . LYS A 1 97 ? -19.812 -11.705 5.247 1.00 94.94 97 LYS A CA 1
ATOM 717 C C . LYS A 1 97 ? -20.616 -10.401 5.321 1.00 94.94 97 LYS A C 1
ATOM 719 O O . LYS A 1 97 ? -21.698 -10.387 5.909 1.00 94.94 97 LYS A O 1
ATOM 724 N N . ARG A 1 98 ? -20.090 -9.308 4.760 1.00 94.44 98 ARG A N 1
ATOM 725 C CA . ARG A 1 98 ? -20.624 -7.941 4.901 1.00 94.44 98 ARG A CA 1
ATOM 726 C C . ARG A 1 98 ? -21.298 -7.437 3.616 1.00 94.44 98 ARG A C 1
ATOM 728 O O . ARG A 1 98 ? -22.294 -6.722 3.690 1.00 94.44 98 ARG A O 1
ATOM 735 N N . SER A 1 99 ? -20.787 -7.827 2.450 1.00 96.25 99 SER A N 1
ATOM 736 C CA . SER A 1 99 ? -21.252 -7.440 1.115 1.00 96.25 99 SER A CA 1
ATOM 737 C C . SER A 1 99 ? -20.853 -8.487 0.045 1.00 96.25 99 SER A C 1
ATOM 739 O O . SER A 1 99 ? -19.856 -8.315 -0.659 1.00 96.25 99 SER A O 1
ATOM 741 N N . PRO A 1 100 ? -21.640 -9.568 -0.143 1.00 95.44 100 PRO A N 1
ATOM 742 C CA . PRO A 1 100 ? -21.313 -10.647 -1.087 1.00 95.44 100 PRO A CA 1
ATOM 743 C C . PRO A 1 100 ? -21.125 -10.192 -2.543 1.00 95.44 100 PRO A C 1
ATOM 745 O O . PRO A 1 100 ? -20.232 -10.657 -3.239 1.00 95.44 100 PRO A O 1
ATOM 748 N N . LYS A 1 101 ? -21.943 -9.242 -3.013 1.00 96.44 101 LYS A N 1
ATOM 749 C CA . LYS A 1 101 ? -21.837 -8.743 -4.395 1.00 96.44 101 LYS A CA 1
ATOM 750 C C . LYS A 1 101 ? -20.535 -7.982 -4.640 1.00 96.44 101 LYS A C 1
ATOM 752 O O . LYS A 1 101 ? -19.972 -8.083 -5.723 1.00 96.44 101 LYS A O 1
ATOM 757 N N . LEU A 1 102 ? -20.071 -7.237 -3.637 1.00 97.81 102 LEU A N 1
ATOM 758 C CA . LEU A 1 102 ? -18.855 -6.438 -3.744 1.00 97.81 102 LEU A CA 1
ATOM 759 C C . LEU A 1 102 ? -17.630 -7.330 -3.954 1.00 97.81 102 LEU A C 1
ATOM 761 O O . LEU A 1 102 ? -16.817 -7.058 -4.835 1.00 97.81 102 LEU A O 1
ATOM 765 N N . ILE A 1 103 ? -17.521 -8.418 -3.184 1.00 97.88 103 ILE A N 1
ATOM 766 C CA . ILE A 1 103 ? -16.386 -9.332 -3.326 1.00 97.88 103 ILE A CA 1
ATOM 767 C C . ILE A 1 103 ? -16.405 -10.082 -4.660 1.00 97.88 103 ILE A C 1
ATOM 769 O O . ILE A 1 103 ? -15.342 -10.306 -5.234 1.00 97.88 103 ILE A O 1
ATOM 773 N N . ASP A 1 104 ? -17.577 -10.437 -5.190 1.00 97.56 104 ASP A N 1
ATOM 774 C CA . ASP A 1 104 ? -17.672 -11.094 -6.498 1.00 97.56 104 ASP A CA 1
ATOM 775 C C . ASP A 1 104 ? -17.124 -10.201 -7.619 1.00 97.56 104 ASP A C 1
ATOM 777 O O . ASP A 1 104 ? -16.340 -10.660 -8.454 1.00 97.56 104 ASP A O 1
ATOM 781 N N . GLU A 1 105 ? -17.481 -8.914 -7.608 1.00 98.19 105 GLU A N 1
ATOM 782 C CA . GLU A 1 105 ? -16.989 -7.942 -8.588 1.00 98.19 105 GLU A CA 1
ATOM 783 C C . GLU A 1 105 ? -15.493 -7.648 -8.420 1.00 98.19 105 GLU A C 1
ATOM 785 O O . GLU A 1 105 ? -14.757 -7.626 -9.411 1.00 98.19 105 GLU A O 1
ATOM 790 N N . LEU A 1 106 ? -15.025 -7.465 -7.180 1.00 98.69 106 LEU A N 1
ATOM 791 C CA . LEU A 1 106 ? -13.612 -7.209 -6.889 1.00 98.69 106 LEU A CA 1
ATOM 792 C C . LEU A 1 106 ? -12.736 -8.391 -7.326 1.00 98.69 106 LEU A C 1
ATOM 794 O O . LEU A 1 106 ? -11.739 -8.199 -8.024 1.00 98.69 106 LEU A O 1
ATOM 798 N N . ARG A 1 107 ? -13.148 -9.620 -6.986 1.00 98.56 107 ARG A N 1
ATOM 799 C CA . ARG A 1 107 ? -12.466 -10.861 -7.376 1.00 98.56 107 ARG A CA 1
ATOM 800 C C . ARG A 1 107 ? -12.339 -10.985 -8.887 1.00 98.56 107 ARG A C 1
ATOM 802 O O . ARG A 1 107 ? -11.250 -11.270 -9.378 1.00 98.56 107 ARG A O 1
ATOM 809 N N . ASP A 1 108 ? -13.429 -10.778 -9.625 1.00 98.31 108 ASP A N 1
ATOM 810 C CA . ASP A 1 108 ? -13.415 -10.897 -11.087 1.00 98.31 108 ASP A CA 1
ATOM 811 C C . ASP A 1 108 ? -12.417 -9.924 -11.728 1.00 98.31 108 ASP A C 1
ATOM 813 O O . ASP A 1 108 ? -11.659 -10.308 -12.622 1.00 98.31 108 ASP A O 1
ATOM 817 N N . LYS A 1 109 ? -12.377 -8.676 -11.244 1.00 98.69 109 LYS A N 1
ATOM 818 C CA . LYS A 1 109 ? -11.461 -7.656 -11.765 1.00 98.69 109 LYS A CA 1
ATOM 819 C C . LYS A 1 109 ? -10.004 -7.958 -11.434 1.00 98.69 109 LYS A C 1
ATOM 821 O O . LYS A 1 109 ? -9.189 -7.960 -12.356 1.00 98.69 109 LYS A O 1
ATOM 826 N N . LEU A 1 110 ? -9.687 -8.247 -10.169 1.00 98.69 110 LEU A N 1
ATOM 827 C CA . LEU A 1 110 ? -8.314 -8.531 -9.738 1.00 98.69 110 LEU A CA 1
ATOM 828 C C . LEU A 1 110 ? -7.739 -9.755 -10.462 1.00 98.69 110 LEU A C 1
ATOM 830 O O . LEU A 1 110 ? -6.640 -9.689 -10.998 1.00 98.69 110 LEU A O 1
ATOM 834 N N . VAL A 1 111 ? -8.506 -10.844 -10.580 1.00 98.69 111 VAL A N 1
ATOM 835 C CA . VAL A 1 111 ? -8.042 -12.075 -11.249 1.00 98.69 111 VAL A CA 1
ATOM 836 C C . VAL A 1 111 ? -7.799 -11.866 -12.748 1.00 98.69 111 VAL A C 1
ATOM 838 O O . VAL A 1 111 ? -6.908 -12.484 -13.332 1.00 98.69 111 VAL A O 1
ATOM 841 N N . ARG A 1 112 ? -8.591 -11.014 -13.408 1.00 98.50 112 ARG A N 1
ATOM 842 C CA . ARG A 1 112 ? -8.470 -10.785 -14.857 1.00 98.50 112 ARG A CA 1
ATOM 843 C C . ARG A 1 112 ? -7.395 -9.772 -15.220 1.00 98.50 112 ARG A C 1
ATOM 845 O O . ARG A 1 112 ? -6.835 -9.890 -16.314 1.00 98.50 112 ARG A O 1
ATOM 852 N N . LEU A 1 113 ? -7.119 -8.797 -14.353 1.00 98.75 113 LEU A N 1
ATOM 853 C CA . LEU A 1 113 ? -6.249 -7.661 -14.657 1.00 98.75 113 LEU A CA 1
ATOM 854 C C . LEU A 1 113 ? -4.884 -8.066 -15.251 1.00 98.75 113 LEU A C 1
ATOM 856 O O . LEU A 1 113 ? -4.576 -7.558 -16.334 1.00 98.75 113 LEU A O 1
ATOM 860 N N . PRO A 1 114 ? -4.118 -9.024 -14.682 1.00 98.62 114 PRO A N 1
ATOM 861 C CA . PRO A 1 114 ? -2.780 -9.369 -15.181 1.00 98.62 114 PRO A CA 1
ATOM 862 C C . PRO A 1 114 ? -2.792 -9.811 -16.642 1.00 98.62 114 PRO A C 1
ATOM 864 O O . PRO A 1 114 ? -1.944 -9.418 -17.437 1.00 98.62 114 PRO A O 1
ATOM 867 N N . SER A 1 115 ? -3.808 -10.589 -17.028 1.00 98.44 115 SER A N 1
ATOM 868 C CA . SER A 1 115 ? -3.948 -11.097 -18.397 1.00 98.44 115 SER A CA 1
ATOM 869 C C . SER A 1 115 ? -4.281 -10.004 -19.418 1.00 98.44 115 SER A C 1
ATOM 871 O O . SER A 1 115 ? -3.989 -10.159 -20.604 1.00 98.44 115 SER A O 1
ATOM 873 N N . LYS A 1 116 ? -4.873 -8.888 -18.971 1.00 98.25 116 LYS A N 1
ATOM 874 C CA . LYS A 1 116 ? -5.213 -7.750 -19.831 1.00 98.25 116 LYS A CA 1
ATOM 875 C C . LYS A 1 116 ? -4.005 -6.858 -20.088 1.00 98.25 116 LYS A C 1
ATOM 877 O O . LYS A 1 116 ? -3.861 -6.382 -21.217 1.00 98.25 116 LYS A O 1
ATOM 882 N N . VAL A 1 117 ? -3.140 -6.665 -19.083 1.00 98.50 117 VAL A N 1
ATOM 883 C CA . VAL A 1 117 ? -2.012 -5.710 -19.099 1.00 98.50 117 VAL A CA 1
ATOM 884 C C . VAL A 1 117 ? -1.202 -5.730 -20.406 1.00 98.50 117 VAL A C 1
ATOM 886 O O . VAL A 1 117 ? -0.983 -4.645 -20.950 1.00 98.50 117 VAL A O 1
ATOM 889 N N . PRO A 1 118 ? -0.800 -6.882 -20.989 1.00 97.38 118 PRO A N 1
ATOM 890 C CA . PRO A 1 118 ? 0.010 -6.892 -22.213 1.00 97.38 118 PRO A CA 1
ATOM 891 C C . PRO A 1 118 ? -0.707 -6.325 -23.446 1.00 97.38 118 PRO A C 1
ATOM 893 O O . PRO A 1 118 ? -0.058 -5.868 -24.384 1.00 97.38 118 PRO A O 1
ATOM 896 N N . SER A 1 119 ? -2.041 -6.374 -23.456 1.00 97.06 119 SER A N 1
ATOM 897 C CA . SER A 1 119 ? -2.881 -6.076 -24.624 1.00 97.06 119 SER A CA 1
ATOM 898 C C . SER A 1 119 ? -3.549 -4.703 -24.597 1.00 97.06 119 SER A C 1
ATOM 900 O O . SER A 1 119 ? -4.055 -4.262 -25.626 1.00 97.06 119 SER A O 1
ATOM 902 N N . ILE A 1 120 ? -3.543 -4.032 -23.444 1.00 98.31 120 ILE A N 1
ATOM 903 C CA . ILE A 1 120 ? -4.206 -2.741 -23.243 1.00 98.31 120 ILE A CA 1
ATOM 904 C C . ILE A 1 120 ? -3.195 -1.591 -23.179 1.00 98.31 120 ILE A C 1
ATOM 906 O O . ILE A 1 120 ? -2.009 -1.786 -22.898 1.00 98.31 120 ILE A O 1
ATOM 910 N N . SER A 1 121 ? -3.658 -0.378 -23.458 1.00 98.44 121 SER A N 1
ATOM 911 C CA . SER A 1 121 ? -2.907 0.870 -23.290 1.00 98.44 121 SER A CA 1
ATOM 912 C C . SER A 1 121 ? -2.754 1.265 -21.814 1.00 98.44 121 SER A C 1
ATOM 914 O O . SER A 1 121 ? -3.360 0.668 -20.924 1.00 98.44 121 SER A O 1
ATOM 916 N N . TYR A 1 122 ? -1.930 2.284 -21.543 1.00 98.56 122 TYR A N 1
ATOM 917 C CA . TYR A 1 122 ? -1.823 2.874 -20.204 1.00 98.56 122 TYR A CA 1
ATOM 918 C C . TYR A 1 122 ? -3.173 3.421 -19.714 1.00 98.56 122 TYR A C 1
ATOM 920 O O . TYR A 1 122 ? -3.570 3.129 -18.591 1.00 98.56 122 TYR A O 1
ATOM 928 N N . ASP A 1 123 ? -3.904 4.149 -20.565 1.00 98.69 123 ASP A N 1
ATOM 929 C CA . ASP A 1 123 ? -5.195 4.747 -20.198 1.00 98.69 123 ASP A CA 1
ATOM 930 C C . ASP A 1 123 ? -6.263 3.681 -19.910 1.00 98.69 123 ASP A C 1
ATOM 932 O O . ASP A 1 123 ? -7.056 3.826 -18.981 1.00 98.69 123 ASP A O 1
ATOM 936 N N . GLU A 1 124 ? -6.263 2.577 -20.660 1.00 98.75 124 GLU A N 1
ATOM 937 C CA . GLU A 1 124 ? -7.150 1.440 -20.388 1.00 98.75 124 GLU A CA 1
ATOM 938 C C . GLU A 1 124 ? -6.791 0.732 -19.075 1.00 98.75 124 GLU A C 1
ATOM 940 O O . GLU A 1 124 ? -7.690 0.413 -18.298 1.00 98.75 124 GLU A O 1
ATOM 945 N N . LEU A 1 125 ? -5.496 0.538 -18.783 1.00 98.81 125 LEU A N 1
ATOM 946 C CA . LEU A 1 125 ? -5.051 -0.009 -17.495 1.00 98.81 125 LEU A CA 1
ATOM 947 C C . LEU A 1 125 ? -5.447 0.913 -16.333 1.00 98.81 125 LEU A C 1
ATOM 949 O O . LEU A 1 125 ? -5.941 0.444 -15.310 1.00 98.81 125 LEU A O 1
ATOM 953 N N . ARG A 1 126 ? -5.276 2.229 -16.499 1.00 98.88 126 ARG A N 1
ATOM 954 C CA . ARG A 1 126 ? -5.685 3.238 -15.514 1.00 98.88 126 ARG A CA 1
ATOM 955 C C . ARG A 1 126 ? -7.182 3.158 -15.233 1.00 98.88 126 ARG A C 1
ATOM 957 O O . ARG A 1 126 ? -7.561 3.134 -14.068 1.00 98.88 126 ARG A O 1
ATOM 964 N N . ALA A 1 127 ? -8.007 3.050 -16.274 1.00 98.81 127 ALA A N 1
ATOM 965 C CA . ALA A 1 127 ? -9.454 2.921 -16.131 1.00 98.81 127 ALA A CA 1
ATOM 966 C C . ALA A 1 127 ? -9.869 1.625 -15.410 1.00 98.81 127 ALA A C 1
ATOM 968 O O . ALA A 1 127 ? -10.781 1.649 -14.583 1.00 98.81 127 ALA A O 1
ATOM 969 N N . ASP A 1 128 ? -9.201 0.500 -15.687 1.00 98.75 128 ASP A N 1
ATOM 970 C CA . ASP A 1 128 ? -9.441 -0.753 -14.961 1.00 98.75 128 ASP A CA 1
ATOM 971 C C . ASP A 1 128 ? -9.074 -0.635 -13.476 1.00 98.75 128 ASP A C 1
ATOM 973 O O . ASP A 1 128 ? -9.834 -1.088 -12.618 1.00 98.75 128 ASP A O 1
ATOM 977 N N . ILE A 1 129 ? -7.934 -0.006 -13.174 1.00 98.81 129 ILE A N 1
ATOM 978 C CA . ILE A 1 129 ? -7.464 0.214 -11.802 1.00 98.81 129 ILE A CA 1
ATOM 979 C C . ILE A 1 129 ? -8.378 1.177 -11.049 1.00 98.81 129 ILE A C 1
ATOM 981 O O . ILE A 1 129 ? -8.715 0.894 -9.908 1.00 98.81 129 ILE A O 1
ATOM 985 N N . ASP A 1 130 ? -8.851 2.256 -11.673 1.00 98.88 130 ASP A N 1
ATOM 986 C CA . ASP A 1 130 ? -9.826 3.162 -11.051 1.00 98.88 130 ASP A CA 1
ATOM 987 C C . ASP A 1 130 ? -11.145 2.443 -10.727 1.00 98.88 130 ASP A C 1
ATOM 989 O O . ASP A 1 130 ? -11.757 2.681 -9.687 1.00 98.88 130 ASP A O 1
ATOM 993 N N . ALA A 1 131 ? -11.574 1.512 -11.585 1.00 98.81 131 ALA A N 1
ATOM 994 C CA . ALA A 1 131 ? -12.748 0.690 -11.312 1.00 98.81 131 ALA A CA 1
ATOM 995 C C . ALA A 1 131 ? -12.523 -0.310 -10.165 1.00 98.81 131 ALA A C 1
ATOM 997 O O . ALA A 1 131 ? -13.483 -0.664 -9.484 1.00 98.81 131 ALA A O 1
ATOM 998 N N . ILE A 1 132 ? -11.293 -0.790 -9.965 1.00 98.88 132 ILE A N 1
ATOM 999 C CA . ILE A 1 132 ? -10.926 -1.612 -8.804 1.00 98.88 132 ILE A CA 1
ATOM 1000 C C . ILE A 1 132 ? -10.876 -0.745 -7.544 1.00 98.88 132 ILE A C 1
ATOM 1002 O O . ILE A 1 132 ? -11.462 -1.122 -6.536 1.00 98.88 132 ILE A O 1
ATOM 1006 N N . ASP A 1 133 ? -10.245 0.427 -7.607 1.00 98.75 133 ASP A N 1
ATOM 1007 C CA . ASP A 1 133 ? -10.107 1.341 -6.471 1.00 98.75 133 ASP A CA 1
ATOM 1008 C C . ASP A 1 133 ? -11.465 1.803 -5.927 1.00 98.75 133 ASP A C 1
ATOM 1010 O O . ASP A 1 133 ? -11.651 1.865 -4.715 1.00 98.75 133 ASP A O 1
ATOM 1014 N N . ALA A 1 134 ? -12.454 2.014 -6.800 1.00 98.75 134 ALA A N 1
ATOM 1015 C CA . ALA A 1 134 ? -13.827 2.285 -6.378 1.00 98.75 134 ALA A CA 1
ATOM 1016 C C . ALA A 1 134 ? -14.429 1.139 -5.537 1.00 98.75 134 ALA A C 1
ATOM 1018 O O . ALA A 1 134 ? -15.084 1.395 -4.529 1.00 98.75 134 ALA A O 1
ATOM 1019 N N . LEU A 1 135 ? -14.175 -0.123 -5.904 1.00 98.81 135 LEU A N 1
ATOM 1020 C CA . LEU A 1 135 ? -14.634 -1.283 -5.128 1.00 98.81 135 LEU A CA 1
ATOM 1021 C C . LEU A 1 135 ? -13.848 -1.441 -3.821 1.00 98.81 135 LEU A C 1
ATOM 1023 O O . LEU A 1 135 ? -14.418 -1.833 -2.805 1.00 98.81 135 LEU A O 1
ATOM 1027 N N . LEU A 1 136 ? -12.547 -1.139 -3.833 1.00 98.69 136 LEU A N 1
ATOM 1028 C CA . LEU A 1 136 ? -11.729 -1.113 -2.619 1.00 98.69 136 LEU A CA 1
ATOM 1029 C C . LEU A 1 136 ? -12.205 -0.017 -1.660 1.00 98.69 136 LEU A C 1
ATOM 1031 O O . LEU A 1 136 ? -12.214 -0.229 -0.453 1.00 98.69 136 LEU A O 1
ATOM 1035 N N . GLU A 1 137 ? -12.661 1.124 -2.175 1.00 98.50 137 GLU A N 1
ATOM 1036 C CA . GLU A 1 137 ? -13.262 2.178 -1.360 1.00 98.50 137 GLU A CA 1
ATOM 1037 C C . GLU A 1 137 ? -14.623 1.762 -0.788 1.00 98.50 137 GLU A C 1
ATOM 1039 O O . GLU A 1 137 ? -14.907 1.990 0.388 1.00 98.50 137 GLU A O 1
ATOM 1044 N N . ASP A 1 138 ? -15.460 1.074 -1.563 1.00 98.44 138 ASP A N 1
ATOM 1045 C CA . ASP A 1 138 ? -16.684 0.474 -1.026 1.00 98.44 138 ASP A CA 1
ATOM 1046 C C . ASP A 1 138 ? -16.368 -0.564 0.068 1.00 98.44 138 ASP A C 1
ATOM 1048 O O . ASP A 1 138 ? -17.074 -0.635 1.078 1.00 98.44 138 ASP A O 1
ATOM 1052 N N . ALA A 1 139 ? -15.285 -1.334 -0.090 1.00 98.19 139 ALA A N 1
ATOM 1053 C CA . ALA A 1 139 ? -14.841 -2.319 0.894 1.00 98.19 139 ALA A CA 1
ATOM 1054 C C . ALA A 1 139 ? -14.280 -1.654 2.158 1.00 98.19 139 ALA A C 1
ATOM 1056 O O . ALA A 1 139 ? -14.615 -2.075 3.265 1.00 98.19 139 ALA A O 1
ATOM 1057 N N . SER A 1 140 ? -13.500 -0.578 2.019 1.00 97.38 140 SER A N 1
ATOM 1058 C CA . SER A 1 140 ? -12.948 0.180 3.149 1.00 97.38 140 SER A CA 1
ATOM 1059 C C . SER A 1 140 ? -14.061 0.767 4.026 1.00 97.38 140 SER A C 1
ATOM 1061 O O . SER A 1 140 ? -13.942 0.823 5.249 1.00 97.38 140 SER A O 1
ATOM 1063 N N . ASN A 1 141 ? -15.206 1.109 3.430 1.00 96.94 141 ASN A N 1
ATOM 1064 C CA . ASN A 1 141 ? -16.378 1.602 4.149 1.00 96.94 141 ASN A CA 1
ATOM 1065 C C . ASN A 1 141 ? -17.099 0.537 4.999 1.00 96.94 141 ASN A C 1
ATOM 1067 O O . ASN A 1 141 ? -17.920 0.907 5.850 1.00 96.94 141 ASN A O 1
ATOM 1071 N N . LEU A 1 142 ? -16.777 -0.753 4.823 1.00 96.19 142 LEU A N 1
ATOM 1072 C CA . LEU A 1 142 ? -17.329 -1.868 5.603 1.00 96.19 142 LEU A CA 1
ATOM 1073 C C . LEU A 1 142 ? -16.701 -2.023 6.992 1.00 96.19 142 LEU A C 1
ATOM 1075 O O . LEU A 1 142 ? -17.203 -2.836 7.776 1.00 96.19 142 LEU A O 1
ATOM 1079 N N . ILE A 1 143 ? -15.616 -1.304 7.304 1.00 95.69 143 ILE A N 1
ATOM 1080 C CA . ILE A 1 143 ? -15.062 -1.303 8.663 1.00 95.69 143 ILE A CA 1
ATOM 1081 C C . ILE A 1 143 ? -16.018 -0.614 9.638 1.00 95.69 143 ILE A C 1
ATOM 1083 O O . ILE A 1 143 ? -16.844 0.225 9.257 1.00 95.69 143 ILE A O 1
ATOM 1087 N N . ARG A 1 144 ? -15.895 -0.940 10.923 1.00 92.94 144 ARG A N 1
ATOM 1088 C CA . ARG A 1 144 ? -16.732 -0.359 11.978 1.00 92.94 144 ARG A CA 1
ATOM 1089 C C . ARG A 1 144 ? -16.466 1.140 12.127 1.00 92.94 144 ARG A C 1
ATOM 1091 O O . ARG A 1 144 ? -15.328 1.599 12.036 1.00 92.94 144 ARG A O 1
ATOM 1098 N N . ASP A 1 145 ? -17.507 1.908 12.444 1.00 91.50 145 ASP A N 1
ATOM 1099 C CA . ASP A 1 145 ? -17.393 3.367 12.596 1.00 91.50 145 ASP A CA 1
ATOM 1100 C C . ASP A 1 145 ? -16.436 3.783 13.727 1.00 91.50 145 ASP A C 1
ATOM 1102 O O . ASP A 1 145 ? -15.772 4.814 13.620 1.00 91.50 145 ASP A O 1
ATOM 1106 N N . GLU A 1 146 ? -16.301 2.959 14.774 1.00 90.00 146 GLU A N 1
ATOM 1107 C CA . GLU A 1 146 ? -15.320 3.166 15.850 1.00 90.00 146 GLU A CA 1
ATOM 1108 C C . GLU A 1 146 ? -13.870 3.151 15.344 1.00 90.00 146 GLU A C 1
ATOM 1110 O O . GLU A 1 146 ? -13.051 3.937 15.816 1.00 90.00 146 GLU A O 1
ATOM 1115 N N . ASN A 1 147 ? -13.572 2.330 14.333 1.00 92.62 147 ASN A N 1
ATOM 1116 C CA . ASN A 1 147 ? -12.248 2.246 13.721 1.00 92.62 147 ASN A CA 1
ATOM 1117 C C . ASN A 1 147 ? -11.997 3.418 12.760 1.00 92.62 147 ASN A C 1
ATOM 1119 O O . ASN A 1 147 ? -10.907 3.984 12.761 1.00 92.62 147 ASN A O 1
ATOM 1123 N N . LYS A 1 148 ? -13.018 3.867 12.010 1.00 91.81 148 LYS A N 1
ATOM 1124 C CA . LYS A 1 148 ? -12.893 4.986 11.049 1.00 91.81 148 LYS A CA 1
ATOM 1125 C C . LYS A 1 148 ? -12.353 6.268 11.689 1.00 91.81 148 LYS A C 1
ATOM 1127 O O . LYS A 1 148 ? -11.557 6.968 11.068 1.00 91.81 148 LYS A O 1
ATOM 1132 N N . GLY A 1 149 ? -12.789 6.576 12.911 1.00 88.94 149 GLY A N 1
ATOM 1133 C CA . GLY A 1 149 ? -12.361 7.763 13.662 1.00 88.94 149 GLY A CA 1
ATOM 1134 C C . GLY A 1 149 ? -11.192 7.535 14.625 1.00 88.94 149 GLY A C 1
ATOM 1135 O O . GLY A 1 149 ? -10.797 8.468 15.324 1.00 88.94 149 GLY A O 1
ATOM 1136 N N . SER A 1 150 ? -10.660 6.314 14.711 1.00 92.00 150 SER A N 1
ATOM 1137 C CA . SER A 1 150 ? -9.640 5.960 15.696 1.00 92.00 150 SER A CA 1
ATOM 1138 C C . SER A 1 150 ? -8.242 6.245 15.161 1.00 92.00 150 SER A C 1
ATOM 1140 O O . SER A 1 150 ? -7.757 5.559 14.265 1.00 92.00 150 SER A O 1
ATOM 1142 N N . VAL A 1 151 ? -7.558 7.226 15.758 1.00 91.69 151 VAL A N 1
ATOM 1143 C CA . VAL A 1 151 ? -6.132 7.483 15.482 1.00 91.69 151 VAL A CA 1
ATOM 1144 C C . VAL A 1 151 ? -5.301 6.219 15.705 1.00 91.69 151 VAL A C 1
ATOM 1146 O O . VAL A 1 151 ? -4.425 5.923 14.902 1.00 91.69 151 VAL A O 1
ATOM 1149 N N . GLN A 1 152 ? -5.619 5.442 16.745 1.00 88.94 152 GLN A N 1
ATOM 1150 C CA . GLN A 1 152 ? -4.910 4.203 17.051 1.00 88.94 152 GLN A CA 1
ATOM 1151 C C . GLN A 1 152 ? -5.069 3.155 15.950 1.00 88.94 152 GLN A C 1
ATOM 1153 O O . GLN A 1 152 ? -4.092 2.535 15.561 1.00 88.94 152 GLN A O 1
ATOM 1158 N N . PHE A 1 153 ? -6.282 2.971 15.427 1.00 93.38 153 PHE A N 1
ATOM 1159 C CA . PHE A 1 153 ? -6.527 1.997 14.362 1.00 93.38 153 PHE A CA 1
ATOM 1160 C C . PHE A 1 153 ? -5.673 2.306 13.127 1.00 93.38 153 PHE A C 1
ATOM 1162 O O . PHE A 1 153 ? -4.998 1.433 12.595 1.00 93.38 153 PHE A O 1
ATOM 1169 N N . TRP A 1 154 ? -5.641 3.572 12.711 1.00 95.31 154 TRP A N 1
ATOM 1170 C CA . TRP A 1 154 ? -4.835 3.998 11.568 1.00 95.31 154 TRP A CA 1
ATOM 1171 C C . TRP A 1 154 ? -3.326 3.944 11.832 1.00 95.31 154 TRP A C 1
ATOM 1173 O O . TRP A 1 154 ? -2.560 3.730 10.898 1.00 95.31 154 TRP A O 1
ATOM 1183 N N . LEU A 1 155 ? -2.891 4.114 13.083 1.00 92.75 155 LEU A N 1
ATOM 1184 C CA . LEU A 1 155 ? -1.503 3.887 13.482 1.00 92.75 155 LEU A CA 1
ATOM 1185 C C . LEU A 1 155 ? -1.104 2.409 13.354 1.00 92.75 155 LEU A C 1
ATOM 1187 O O . LEU A 1 155 ? -0.025 2.139 12.835 1.00 92.75 155 LEU A O 1
ATOM 1191 N N . GLU A 1 156 ? -1.973 1.471 13.749 1.00 93.94 156 GLU A N 1
ATOM 1192 C CA . GLU A 1 156 ? -1.734 0.035 13.526 1.00 93.94 156 GLU A CA 1
ATOM 1193 C C . GLU A 1 156 ? -1.669 -0.289 12.026 1.00 93.94 156 GLU A C 1
ATOM 1195 O O . GLU A 1 156 ? -0.742 -0.964 11.599 1.00 93.94 156 GLU A O 1
ATOM 1200 N N . VAL A 1 157 ? -2.563 0.278 11.202 1.00 97.25 157 VAL A N 1
ATOM 1201 C CA . VAL A 1 157 ? -2.500 0.129 9.731 1.00 97.25 157 VAL A CA 1
ATOM 1202 C C . VAL A 1 157 ? -1.137 0.574 9.186 1.00 97.25 157 VAL A C 1
ATOM 1204 O O . VAL A 1 157 ? -0.516 -0.142 8.405 1.00 97.25 157 VAL A O 1
ATOM 1207 N N . ILE A 1 158 ? -0.653 1.751 9.599 1.00 97.25 158 ILE A N 1
ATOM 1208 C CA . ILE A 1 158 ? 0.654 2.282 9.175 1.00 97.25 158 ILE A CA 1
ATOM 1209 C C . ILE A 1 158 ? 1.785 1.358 9.620 1.00 97.25 158 ILE A C 1
ATOM 1211 O O . ILE A 1 158 ? 2.688 1.082 8.835 1.00 97.25 158 ILE A O 1
ATOM 1215 N N . LYS A 1 159 ? 1.743 0.886 10.868 1.00 95.75 159 LYS A N 1
ATOM 1216 C CA . LYS A 1 159 ? 2.747 -0.025 11.413 1.00 95.75 159 LYS A CA 1
ATOM 1217 C C . LYS A 1 159 ? 2.810 -1.326 10.616 1.00 95.75 159 LYS A C 1
ATOM 1219 O O . LYS A 1 159 ? 3.900 -1.690 10.188 1.00 95.75 159 LYS A O 1
ATOM 1224 N N . THR A 1 160 ? 1.675 -1.973 10.366 1.00 96.88 160 THR A N 1
ATOM 1225 C CA . THR A 1 160 ? 1.631 -3.231 9.609 1.00 96.88 160 THR A CA 1
ATOM 1226 C C . THR A 1 160 ? 2.141 -3.041 8.179 1.00 96.88 160 THR A C 1
ATOM 1228 O O . THR A 1 160 ? 2.976 -3.816 7.727 1.00 96.88 160 THR A O 1
ATOM 1231 N N . LEU A 1 161 ? 1.757 -1.953 7.497 1.00 98.56 161 LEU A N 1
ATOM 1232 C CA . LEU A 1 161 ? 2.290 -1.632 6.165 1.00 98.56 161 LEU A CA 1
ATOM 1233 C C . LEU A 1 161 ? 3.817 -1.457 6.165 1.00 98.56 161 LEU A C 1
ATOM 1235 O O . LEU A 1 161 ? 4.490 -1.880 5.231 1.00 98.56 161 LEU A O 1
ATOM 1239 N N . LEU A 1 162 ? 4.378 -0.825 7.199 1.00 98.25 162 LEU A N 1
ATOM 1240 C CA . LEU A 1 162 ? 5.826 -0.656 7.336 1.00 98.25 162 LEU A CA 1
ATOM 1241 C C . LEU A 1 162 ? 6.543 -1.967 7.693 1.00 98.25 162 LEU A C 1
ATOM 1243 O O . LEU A 1 162 ? 7.690 -2.157 7.291 1.00 98.25 162 LEU A O 1
ATOM 1247 N N . GLU A 1 163 ? 5.893 -2.854 8.449 1.00 97.06 163 GLU A N 1
ATOM 1248 C CA . GLU A 1 163 ? 6.402 -4.195 8.739 1.00 97.06 163 GLU A CA 1
ATOM 1249 C C . GLU A 1 163 ? 6.482 -5.033 7.463 1.00 97.06 163 GLU A C 1
ATOM 1251 O O . GLU A 1 163 ? 7.553 -5.560 7.179 1.00 97.06 163 GLU A O 1
ATOM 1256 N N . HIS A 1 164 ? 5.421 -5.058 6.654 1.00 98.19 164 HIS A N 1
ATOM 1257 C CA . HIS A 1 164 ? 5.427 -5.758 5.368 1.00 98.19 164 HIS A CA 1
ATOM 1258 C C . HIS A 1 164 ? 6.429 -5.125 4.395 1.00 98.19 164 HIS A C 1
ATOM 1260 O O . HIS A 1 164 ? 7.222 -5.829 3.785 1.00 98.19 164 HIS A O 1
ATOM 1266 N N . ALA A 1 165 ? 6.515 -3.790 4.334 1.00 98.50 165 ALA A N 1
ATOM 1267 C CA . ALA A 1 165 ? 7.504 -3.111 3.495 1.00 98.50 165 ALA A CA 1
ATOM 1268 C C . ALA A 1 165 ? 8.956 -3.489 3.829 1.00 98.50 165 ALA A C 1
ATOM 1270 O O . ALA A 1 165 ? 9.817 -3.478 2.952 1.00 98.50 165 ALA A O 1
ATOM 1271 N N . LYS A 1 166 ? 9.255 -3.772 5.101 1.00 97.06 166 LYS A N 1
ATOM 1272 C CA . LYS A 1 166 ? 10.578 -4.245 5.522 1.00 97.06 166 LYS A CA 1
ATOM 1273 C C . LYS A 1 166 ? 10.841 -5.653 4.991 1.00 97.06 166 LYS A C 1
ATOM 1275 O O . LYS A 1 166 ? 11.946 -5.887 4.510 1.00 97.06 166 LYS A O 1
ATOM 1280 N N . ASP A 1 167 ? 9.854 -6.536 5.088 1.00 97.12 167 ASP A N 1
ATOM 1281 C CA . ASP A 1 167 ? 9.972 -7.921 4.636 1.00 97.12 167 ASP A CA 1
ATOM 1282 C C . ASP A 1 167 ? 10.161 -7.957 3.104 1.00 97.12 167 ASP A C 1
ATOM 1284 O O . ASP A 1 167 ? 11.155 -8.504 2.630 1.00 97.12 167 ASP A O 1
ATOM 1288 N N . GLU A 1 168 ? 9.348 -7.211 2.346 1.00 98.12 168 GLU A N 1
ATOM 1289 C CA . GLU A 1 168 ? 9.513 -7.051 0.889 1.00 98.12 168 GLU A CA 1
ATOM 1290 C C . GLU A 1 168 ? 10.877 -6.455 0.508 1.00 98.12 168 GLU A C 1
ATOM 1292 O O . GLU A 1 168 ? 11.528 -6.856 -0.459 1.00 98.12 168 GLU A O 1
ATOM 1297 N N . TYR A 1 169 ? 11.372 -5.486 1.286 1.00 98.38 169 TYR A N 1
ATOM 1298 C CA . TYR A 1 169 ? 12.673 -4.883 1.010 1.00 98.38 169 TYR A CA 1
ATOM 1299 C C . TYR A 1 169 ? 13.827 -5.863 1.247 1.00 98.38 169 TYR A C 1
ATOM 1301 O O . TYR A 1 169 ? 14.824 -5.812 0.524 1.00 98.38 169 TYR A O 1
ATOM 1309 N N . GLU A 1 170 ? 13.719 -6.731 2.256 1.00 97.31 170 GLU A N 1
ATOM 1310 C CA . GLU A 1 170 ? 14.706 -7.778 2.533 1.00 97.31 170 GLU A CA 1
ATOM 1311 C C . GLU A 1 170 ? 14.795 -8.773 1.366 1.00 97.31 170 GLU A C 1
ATOM 1313 O O . GLU A 1 170 ? 15.901 -9.148 0.970 1.00 97.31 170 GLU A O 1
ATOM 1318 N N . GLU A 1 171 ? 13.662 -9.111 0.745 1.00 95.31 171 GLU A N 1
ATOM 1319 C CA . GLU A 1 171 ? 13.614 -9.937 -0.468 1.00 95.31 171 GLU A CA 1
ATOM 1320 C C . GLU A 1 171 ? 14.105 -9.179 -1.719 1.00 95.31 171 GLU A C 1
ATOM 1322 O O . GLU A 1 171 ? 14.785 -9.731 -2.594 1.00 95.31 171 GLU A O 1
ATOM 1327 N N . GLY A 1 172 ? 13.826 -7.876 -1.791 1.00 96.69 172 GLY A N 1
ATOM 1328 C CA . GLY A 1 172 ? 14.242 -7.005 -2.887 1.00 96.69 172 GLY A CA 1
ATOM 1329 C C . GLY A 1 172 ? 15.742 -6.693 -2.910 1.00 96.69 172 GLY A C 1
ATOM 1330 O O . GLY A 1 172 ? 16.342 -6.611 -3.988 1.00 96.69 172 GLY A O 1
ATOM 1331 N N . VAL A 1 173 ? 16.370 -6.520 -1.742 1.00 96.62 173 VAL A N 1
ATOM 1332 C CA . VAL A 1 173 ? 17.759 -6.051 -1.565 1.00 96.62 173 VAL A CA 1
ATOM 1333 C C . VAL A 1 173 ? 18.506 -6.950 -0.576 1.00 96.62 173 VAL A C 1
ATOM 1335 O O . VAL A 1 173 ? 18.736 -6.600 0.582 1.00 96.62 173 VAL A O 1
ATOM 1338 N N . GLU A 1 174 ? 18.969 -8.099 -1.067 1.00 90.56 174 GLU A N 1
ATOM 1339 C CA . GLU A 1 174 ? 19.770 -9.048 -0.277 1.00 90.56 174 GLU A CA 1
ATOM 1340 C C . GLU A 1 174 ? 21.189 -8.520 0.041 1.00 90.56 174 GLU A C 1
ATOM 1342 O O . GLU A 1 174 ? 21.821 -8.944 1.008 1.00 90.56 174 GLU A O 1
ATOM 1347 N N . GLU A 1 175 ? 21.721 -7.608 -0.783 1.00 91.00 175 GLU A N 1
ATOM 1348 C CA . GLU A 1 175 ? 23.047 -6.997 -0.622 1.00 91.00 175 GLU A CA 1
ATOM 1349 C C . GLU A 1 175 ? 22.964 -5.476 -0.828 1.00 91.00 175 GLU A C 1
ATOM 1351 O O . GLU A 1 175 ? 22.373 -4.999 -1.797 1.00 91.00 175 GLU A O 1
ATOM 1356 N N . GLU A 1 176 ? 23.591 -4.697 0.063 1.00 93.50 176 GLU A N 1
ATOM 1357 C CA . GLU A 1 176 ? 23.589 -3.229 -0.023 1.00 93.50 176 GLU A CA 1
ATOM 1358 C C . GLU A 1 176 ? 24.087 -2.738 -1.394 1.00 93.50 176 GLU A C 1
ATOM 1360 O O . GLU A 1 176 ? 25.139 -3.138 -1.893 1.00 93.50 176 GLU A O 1
ATOM 1365 N N . GLY A 1 177 ? 23.317 -1.839 -2.006 1.00 93.94 177 GLY A N 1
ATOM 1366 C CA . GLY A 1 177 ? 23.583 -1.285 -3.330 1.00 93.94 177 GLY A CA 1
ATOM 1367 C C . GLY A 1 177 ? 23.090 -2.143 -4.498 1.00 93.94 177 GLY A C 1
ATOM 1368 O O . GLY A 1 177 ? 23.179 -1.689 -5.643 1.00 93.94 177 GLY A O 1
ATOM 1369 N N . LYS A 1 178 ? 22.552 -3.347 -4.254 1.00 95.25 178 LYS A N 1
ATOM 1370 C CA . LYS A 1 178 ? 22.124 -4.280 -5.302 1.00 95.25 178 LYS A CA 1
ATOM 1371 C C . LYS A 1 178 ? 20.685 -4.755 -5.091 1.00 95.25 178 LYS A C 1
ATOM 1373 O O . LYS A 1 178 ? 20.371 -5.431 -4.123 1.00 95.25 178 LYS A O 1
ATOM 1378 N N . VAL A 1 179 ? 19.836 -4.475 -6.075 1.00 97.06 179 VAL A N 1
ATOM 1379 C CA . VAL A 1 179 ? 18.475 -5.022 -6.141 1.00 97.06 179 VAL A CA 1
ATOM 1380 C C . VAL A 1 179 ? 18.547 -6.452 -6.692 1.00 97.06 179 VAL A C 1
ATOM 1382 O O . VAL A 1 179 ? 18.935 -6.644 -7.848 1.00 97.06 179 VAL A O 1
ATOM 1385 N N . SER A 1 180 ? 18.231 -7.441 -5.853 1.00 96.44 180 SER A N 1
ATOM 1386 C CA . SER A 1 180 ? 18.146 -8.866 -6.208 1.00 96.44 180 SER A CA 1
ATOM 1387 C C . SER A 1 180 ? 16.796 -9.204 -6.842 1.00 96.44 180 SER A C 1
ATOM 1389 O O . SER A 1 180 ? 16.766 -9.919 -7.846 1.00 96.44 180 SER A O 1
ATOM 1391 N N . SER A 1 181 ? 15.709 -8.631 -6.317 1.00 97.44 181 SER A N 1
ATOM 1392 C CA . SER A 1 181 ? 14.365 -8.736 -6.886 1.00 97.44 181 SER A CA 1
ATOM 1393 C C . SER A 1 181 ? 13.778 -7.346 -7.104 1.00 97.44 181 SER A C 1
ATOM 1395 O O . SER A 1 181 ? 13.542 -6.595 -6.162 1.00 97.44 181 SER A O 1
ATOM 1397 N N . ALA A 1 182 ? 13.578 -6.969 -8.369 1.00 97.75 182 ALA A N 1
ATOM 1398 C CA . ALA A 1 182 ? 13.021 -5.658 -8.698 1.00 97.75 182 ALA A CA 1
ATOM 1399 C C . ALA A 1 182 ? 11.546 -5.535 -8.297 1.00 97.75 182 ALA A C 1
ATOM 1401 O O . ALA A 1 182 ? 11.113 -4.431 -7.991 1.00 97.75 182 ALA A O 1
ATOM 1402 N N . VAL A 1 183 ? 10.796 -6.644 -8.318 1.00 97.94 183 VAL A N 1
ATOM 1403 C CA . VAL A 1 183 ? 9.366 -6.645 -7.981 1.00 97.94 183 VAL A CA 1
ATOM 1404 C C . VAL A 1 183 ? 9.174 -6.392 -6.487 1.00 97.94 183 VAL A C 1
ATOM 1406 O O . VAL A 1 183 ? 8.578 -5.372 -6.155 1.00 97.94 183 VAL A O 1
ATOM 1409 N N . GLU A 1 184 ? 9.851 -7.152 -5.620 1.00 98.19 184 GLU A N 1
ATOM 1410 C CA . GLU A 1 184 ? 9.738 -6.956 -4.162 1.00 98.19 184 GLU A CA 1
ATOM 1411 C C . GLU A 1 184 ? 10.313 -5.603 -3.716 1.00 98.19 184 GLU A C 1
ATOM 1413 O O . GLU A 1 184 ? 9.781 -4.926 -2.839 1.00 98.19 184 GLU A O 1
ATOM 1418 N N . TYR A 1 185 ? 11.372 -5.117 -4.379 1.00 98.69 185 TYR A N 1
ATOM 1419 C CA . TYR A 1 185 ? 11.879 -3.767 -4.116 1.00 98.69 185 TYR A CA 1
ATOM 1420 C C . TYR A 1 185 ? 10.842 -2.678 -4.442 1.00 98.69 185 TYR A C 1
ATOM 1422 O O . TYR A 1 185 ? 10.703 -1.711 -3.689 1.00 98.69 185 TYR A O 1
ATOM 1430 N N . GLU A 1 186 ? 10.117 -2.809 -5.556 1.00 98.75 186 GLU A N 1
ATOM 1431 C CA . GLU A 1 186 ? 9.059 -1.868 -5.936 1.00 98.75 186 GLU A CA 1
ATOM 1432 C C . GLU A 1 186 ? 7.824 -1.986 -5.026 1.00 98.75 186 GLU A C 1
ATOM 1434 O O . GLU A 1 186 ? 7.203 -0.957 -4.731 1.00 98.75 186 GLU A O 1
ATOM 1439 N N . ASP A 1 187 ? 7.511 -3.186 -4.534 1.00 98.62 187 ASP A N 1
ATOM 1440 C CA . ASP A 1 187 ? 6.437 -3.431 -3.564 1.00 98.62 187 ASP A CA 1
ATOM 1441 C C . ASP A 1 187 ? 6.748 -2.797 -2.211 1.00 98.62 187 ASP A C 1
ATOM 1443 O O . ASP A 1 187 ? 5.962 -1.987 -1.711 1.00 98.62 187 ASP A O 1
ATOM 1447 N N . ALA A 1 188 ? 7.962 -2.999 -1.697 1.00 98.69 188 ALA A N 1
ATOM 1448 C CA . ALA A 1 188 ? 8.441 -2.336 -0.490 1.00 98.69 188 ALA A CA 1
ATOM 1449 C C . ALA A 1 188 ? 8.310 -0.805 -0.572 1.00 98.69 188 ALA A C 1
ATOM 1451 O O . ALA A 1 188 ? 7.802 -0.147 0.345 1.00 98.69 188 ALA A O 1
ATOM 1452 N N . GLN A 1 189 ? 8.740 -0.211 -1.692 1.00 98.81 189 GLN A N 1
ATOM 1453 C CA . GLN A 1 189 ? 8.604 1.229 -1.924 1.00 98.81 189 GLN A CA 1
ATOM 1454 C C . GLN A 1 189 ? 7.134 1.666 -1.966 1.00 98.81 189 GLN A C 1
ATOM 1456 O O . GLN A 1 189 ? 6.781 2.723 -1.427 1.00 98.81 189 GLN A O 1
ATOM 1461 N N . ALA A 1 190 ? 6.273 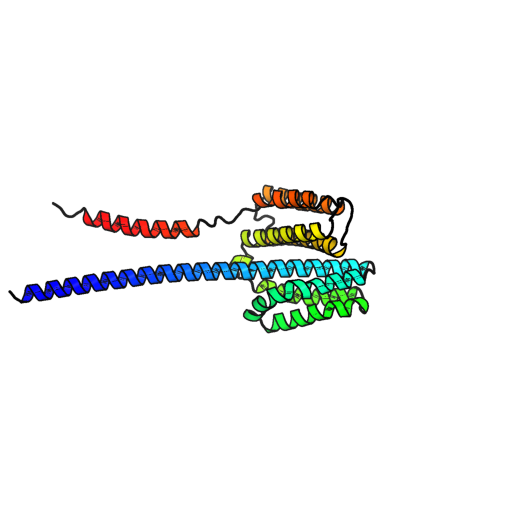0.866 -2.599 1.00 98.81 190 ALA A N 1
ATOM 1462 C CA . ALA A 1 190 ? 4.851 1.148 -2.682 1.00 98.81 190 ALA A CA 1
ATOM 1463 C C . ALA A 1 190 ? 4.205 1.122 -1.293 1.00 98.81 190 ALA A C 1
ATOM 1465 O O . ALA A 1 190 ? 3.488 2.063 -0.952 1.00 98.81 190 ALA A O 1
ATOM 1466 N N . PHE A 1 191 ? 4.506 0.129 -0.458 1.00 98.81 191 PHE A N 1
ATOM 1467 C CA . PHE A 1 191 ? 3.931 -0.006 0.882 1.00 98.81 191 PHE A CA 1
ATOM 1468 C C . PHE A 1 191 ? 4.355 1.133 1.816 1.00 98.81 191 PHE A C 1
ATOM 1470 O O . PHE A 1 191 ? 3.505 1.700 2.506 1.00 98.81 191 PHE A O 1
ATOM 1477 N N . VAL A 1 192 ? 5.612 1.594 1.749 1.00 98.81 192 VAL A N 1
ATOM 1478 C CA . VAL A 1 192 ? 6.039 2.822 2.453 1.00 98.81 192 VAL A CA 1
ATOM 1479 C C . VAL A 1 192 ? 5.254 4.046 1.966 1.00 98.81 192 VAL A C 1
ATOM 1481 O O . VAL A 1 192 ? 4.825 4.874 2.774 1.00 98.81 192 VAL A O 1
ATOM 1484 N N . ALA A 1 193 ? 5.030 4.179 0.655 1.00 98.81 193 ALA A N 1
ATOM 1485 C CA . ALA A 1 193 ? 4.241 5.283 0.107 1.00 98.81 193 ALA A CA 1
ATOM 1486 C C . ALA A 1 193 ? 2.760 5.217 0.528 1.00 98.81 193 ALA A C 1
ATOM 1488 O O . ALA A 1 193 ? 2.148 6.257 0.783 1.00 98.81 193 ALA A O 1
ATOM 1489 N N . ARG A 1 194 ? 2.181 4.015 0.645 1.00 98.81 194 ARG A N 1
ATOM 1490 C CA . ARG A 1 194 ? 0.818 3.821 1.161 1.00 98.81 194 ARG A CA 1
ATOM 1491 C C . ARG A 1 194 ? 0.725 4.147 2.646 1.00 98.81 194 ARG A C 1
ATOM 1493 O O . ARG A 1 194 ? -0.173 4.890 3.031 1.00 98.81 194 ARG A O 1
ATOM 1500 N N . ALA A 1 195 ? 1.683 3.702 3.455 1.00 98.69 195 ALA A N 1
ATOM 1501 C CA . ALA A 1 195 ? 1.764 4.053 4.871 1.00 98.69 195 ALA A CA 1
ATOM 1502 C C . ALA A 1 195 ? 1.822 5.581 5.075 1.00 98.69 195 ALA A C 1
ATOM 1504 O O . ALA A 1 195 ? 1.074 6.138 5.882 1.00 98.69 195 ALA A O 1
ATOM 1505 N N . GLU A 1 196 ? 2.637 6.289 4.286 1.00 98.62 196 GLU A N 1
ATOM 1506 C CA . GLU A 1 196 ? 2.691 7.757 4.319 1.00 98.62 196 GLU A CA 1
ATOM 1507 C C . GLU A 1 196 ? 1.359 8.395 3.895 1.00 98.62 196 GLU A C 1
ATOM 1509 O O . GLU A 1 196 ? 0.900 9.361 4.512 1.00 98.62 196 GLU A O 1
ATOM 1514 N N . HIS A 1 197 ? 0.701 7.850 2.869 1.00 98.56 197 HIS A N 1
ATOM 1515 C CA . HIS A 1 197 ? -0.611 8.323 2.436 1.00 98.56 197 HIS A CA 1
ATOM 1516 C C . HIS A 1 197 ? -1.683 8.146 3.522 1.00 98.56 197 HIS A C 1
ATOM 1518 O O . HIS A 1 197 ? -2.479 9.063 3.757 1.00 98.56 197 HIS A O 1
ATOM 1524 N N . VAL A 1 198 ? -1.703 7.001 4.211 1.00 98.38 198 VAL A N 1
ATOM 1525 C CA . VAL A 1 198 ? -2.609 6.747 5.342 1.00 98.38 198 VAL A CA 1
ATOM 1526 C C . VAL A 1 198 ? -2.342 7.749 6.462 1.00 98.38 198 VAL A C 1
ATOM 1528 O O . VAL A 1 198 ? -3.281 8.390 6.938 1.00 98.38 198 VAL A O 1
ATOM 1531 N N . PHE A 1 199 ? -1.073 7.975 6.821 1.00 97.31 199 PHE A N 1
ATOM 1532 C CA . PHE A 1 199 ? -0.698 8.998 7.798 1.00 97.31 199 PHE A CA 1
ATOM 1533 C C . PHE A 1 199 ? -1.260 10.375 7.416 1.00 97.31 199 PHE A C 1
ATOM 1535 O O . PHE A 1 199 ? -2.013 10.984 8.184 1.00 97.31 199 PHE A O 1
ATOM 1542 N N . ALA A 1 200 ? -0.952 10.836 6.203 1.00 97.81 200 ALA A N 1
ATOM 1543 C CA . ALA A 1 200 ? -1.326 12.160 5.723 1.00 97.81 200 ALA A CA 1
ATOM 1544 C C . ALA A 1 200 ? -2.846 12.365 5.628 1.00 97.81 200 ALA A C 1
ATOM 1546 O O . ALA A 1 200 ? -3.328 13.470 5.878 1.00 97.81 200 ALA A O 1
ATOM 1547 N N . SER A 1 201 ? -3.598 11.326 5.254 1.00 97.25 201 SER A N 1
ATOM 1548 C CA . SER A 1 201 ? -5.038 11.424 4.990 1.00 97.25 201 SER A CA 1
ATOM 1549 C C . SER A 1 201 ? -5.924 11.124 6.200 1.00 97.25 201 SER A C 1
ATOM 1551 O O . SER A 1 201 ? -7.055 11.614 6.244 1.00 97.25 201 SER A O 1
ATOM 1553 N N . LYS A 1 202 ? -5.451 10.329 7.170 1.00 96.31 202 LYS A N 1
ATOM 1554 C CA . LYS A 1 202 ? -6.283 9.846 8.285 1.00 96.31 202 LYS A CA 1
ATOM 1555 C C . LYS A 1 202 ? -5.931 10.458 9.634 1.00 96.31 202 LYS A C 1
ATOM 1557 O O . LYS A 1 202 ? -6.839 10.719 10.424 1.00 96.31 202 LYS A O 1
ATOM 1562 N N . ILE A 1 203 ? -4.647 10.686 9.922 1.00 94.56 203 ILE A N 1
ATOM 1563 C CA . ILE A 1 203 ? -4.213 11.000 11.297 1.00 94.56 203 ILE A CA 1
ATOM 1564 C C . ILE A 1 203 ? -3.286 12.202 11.448 1.00 94.56 203 ILE A C 1
ATOM 1566 O O . ILE A 1 203 ? -3.121 12.676 12.573 1.00 94.56 203 ILE A O 1
ATOM 1570 N N . LYS A 1 204 ? -2.724 12.741 10.363 1.00 93.69 204 LYS A N 1
ATOM 1571 C CA . LYS A 1 204 ? -1.925 13.969 10.421 1.00 93.69 204 LYS A CA 1
ATOM 1572 C C . LYS A 1 204 ? -2.721 15.111 11.063 1.00 93.69 204 LYS A C 1
ATOM 1574 O O . LYS A 1 204 ? -3.871 15.362 10.703 1.00 93.69 204 LYS A O 1
ATOM 1579 N N . GLY A 1 205 ? -2.111 15.802 12.025 1.00 91.88 205 GLY A N 1
ATOM 1580 C CA . GLY A 1 205 ? -2.755 16.844 12.832 1.00 91.88 205 GLY A CA 1
ATOM 1581 C C . GLY A 1 205 ? -3.531 16.323 14.046 1.00 91.88 205 GLY A C 1
ATOM 1582 O O . GLY A 1 205 ? -3.863 17.111 14.932 1.00 91.88 205 GLY A O 1
ATOM 1583 N N . ASN A 1 206 ? -3.769 15.010 14.139 1.00 89.75 206 ASN A N 1
ATOM 1584 C CA . ASN A 1 206 ? -4.443 14.370 15.274 1.00 89.75 206 ASN A CA 1
ATOM 1585 C C . ASN A 1 206 ? -3.464 13.700 16.258 1.00 89.75 206 ASN A C 1
ATOM 1587 O O . ASN A 1 206 ? -3.885 13.287 17.337 1.00 89.75 206 ASN A O 1
ATOM 1591 N N . VAL A 1 207 ? -2.170 13.619 15.922 1.00 85.06 207 VAL A N 1
ATOM 1592 C CA . VAL A 1 207 ? -1.102 13.040 16.770 1.00 85.06 207 VAL A CA 1
ATOM 1593 C C . VAL A 1 207 ? -0.209 14.090 17.454 1.00 85.06 207 VAL A C 1
ATOM 1595 O O . VAL A 1 207 ? 0.690 13.746 18.222 1.00 85.06 207 VAL A O 1
ATOM 1598 N N . GLY A 1 208 ? -0.484 15.378 17.220 1.00 86.81 208 GLY A N 1
ATOM 1599 C CA . GLY A 1 208 ? 0.299 16.512 17.719 1.00 86.81 208 GLY A CA 1
ATOM 1600 C C . GLY A 1 208 ? 1.408 16.938 16.753 1.00 86.81 208 GLY A C 1
ATOM 1601 O O . GLY A 1 208 ? 2.005 16.111 16.072 1.00 86.81 208 GLY A O 1
ATOM 1602 N N . SER A 1 209 ? 1.707 18.240 16.712 1.00 87.50 209 SER A N 1
ATOM 1603 C CA . SER A 1 209 ? 2.607 18.831 15.707 1.00 87.50 209 SER A CA 1
ATOM 1604 C C . SER A 1 209 ? 4.036 18.291 15.746 1.00 87.50 209 SER A C 1
ATOM 1606 O O . SER A 1 209 ? 4.664 18.144 14.702 1.00 87.50 209 SER A O 1
ATOM 1608 N N . ASP A 1 210 ? 4.560 18.003 16.939 1.00 88.19 210 ASP A N 1
ATOM 1609 C CA . ASP A 1 210 ? 5.915 17.466 17.088 1.00 88.19 210 ASP A CA 1
ATOM 1610 C C . ASP A 1 210 ? 5.986 16.030 16.559 1.00 88.19 210 ASP A C 1
ATOM 1612 O O . ASP A 1 210 ? 6.910 15.686 15.825 1.00 88.19 210 ASP A O 1
ATOM 1616 N N . THR A 1 211 ? 4.970 15.219 16.864 1.00 88.00 211 THR A N 1
ATOM 1617 C CA . THR A 1 211 ? 4.824 13.856 16.343 1.00 88.00 211 THR A CA 1
ATOM 1618 C C . THR A 1 211 ? 4.647 13.858 14.827 1.00 88.00 211 THR A C 1
ATOM 1620 O O . THR A 1 211 ? 5.299 13.070 14.148 1.00 88.00 211 THR A O 1
ATOM 1623 N N . ASP A 1 212 ? 3.832 14.774 14.286 1.00 89.81 212 ASP A N 1
ATOM 1624 C CA . ASP A 1 212 ? 3.645 14.919 12.839 1.00 89.81 212 ASP A CA 1
ATOM 1625 C C . ASP A 1 212 ? 4.994 15.139 12.136 1.00 89.81 212 ASP A C 1
ATOM 1627 O O . ASP A 1 212 ? 5.338 14.403 11.214 1.00 89.81 212 ASP A O 1
ATOM 1631 N N . MET A 1 213 ? 5.797 16.099 12.613 1.00 90.94 213 MET A N 1
ATOM 1632 C CA . MET A 1 213 ? 7.116 16.388 12.033 1.00 90.94 213 MET A CA 1
ATOM 1633 C C . MET A 1 213 ? 8.075 15.195 12.118 1.00 90.94 213 MET A C 1
ATOM 1635 O O . MET A 1 213 ? 8.876 14.980 11.206 1.00 90.94 213 MET A O 1
ATOM 1639 N N . VAL A 1 214 ? 8.030 14.430 13.215 1.00 92.50 214 VAL A N 1
ATOM 1640 C CA . VAL A 1 214 ? 8.867 13.233 13.386 1.00 92.50 214 VAL A CA 1
ATOM 1641 C C . VAL A 1 214 ? 8.470 12.145 12.387 1.00 92.50 214 VAL A C 1
ATOM 1643 O O . VAL A 1 214 ? 9.353 11.582 11.743 1.00 92.50 214 VAL A O 1
ATOM 1646 N N . ILE A 1 215 ? 7.172 11.886 12.214 1.00 92.25 215 ILE A N 1
ATOM 1647 C CA . ILE A 1 215 ? 6.668 10.878 11.270 1.00 92.25 215 ILE A CA 1
ATOM 1648 C C . ILE A 1 215 ? 6.966 11.284 9.818 1.00 92.25 215 ILE A C 1
ATOM 1650 O O . ILE A 1 215 ? 7.437 10.465 9.032 1.00 92.25 215 ILE A O 1
ATOM 1654 N N . GLU A 1 216 ? 6.770 12.554 9.457 1.00 95.19 216 GLU A N 1
ATOM 1655 C CA . GLU A 1 216 ? 7.107 13.057 8.116 1.00 95.19 216 GLU A CA 1
ATOM 1656 C C . GLU A 1 216 ? 8.595 12.903 7.802 1.00 95.19 216 GLU A C 1
ATOM 1658 O O . GLU A 1 216 ? 8.976 12.460 6.715 1.00 95.19 216 GLU A O 1
ATOM 1663 N N . ARG A 1 217 ? 9.453 13.238 8.771 1.00 95.00 217 ARG A N 1
ATOM 1664 C CA . ARG A 1 217 ? 10.893 13.045 8.628 1.00 95.00 217 ARG A CA 1
ATOM 1665 C C . ARG A 1 217 ? 11.250 11.568 8.489 1.00 95.00 217 ARG A C 1
ATOM 1667 O O . ARG A 1 217 ? 12.083 11.241 7.651 1.00 95.00 217 ARG A O 1
ATOM 1674 N N . PHE A 1 218 ? 10.620 10.693 9.267 1.00 96.56 218 PHE A N 1
ATOM 1675 C CA . PHE A 1 218 ? 10.814 9.250 9.157 1.00 96.56 218 PHE A CA 1
ATOM 1676 C C . PHE A 1 218 ? 10.534 8.743 7.734 1.00 96.56 218 PHE A C 1
ATOM 1678 O O . PHE A 1 218 ? 11.391 8.076 7.156 1.00 96.56 218 PHE A O 1
ATOM 1685 N N . PHE A 1 219 ? 9.394 9.109 7.135 1.00 98.00 219 PHE A N 1
ATOM 1686 C CA . PHE A 1 219 ? 9.079 8.695 5.764 1.00 98.00 219 PHE A CA 1
ATOM 1687 C C . PHE A 1 219 ? 10.104 9.217 4.754 1.00 98.00 219 PHE A C 1
ATOM 1689 O O . PHE A 1 219 ? 10.513 8.478 3.857 1.00 98.00 219 PHE A O 1
ATOM 1696 N N . SER A 1 220 ? 10.567 10.460 4.920 1.00 98.19 220 SER A N 1
ATOM 1697 C CA . SER A 1 220 ? 11.646 11.014 4.096 1.00 98.19 220 SER A CA 1
ATOM 1698 C C . SER A 1 220 ? 12.949 10.218 4.236 1.00 98.19 220 SER A C 1
ATOM 1700 O O . SER A 1 220 ? 13.599 9.938 3.230 1.00 98.19 220 SER A O 1
ATOM 1702 N N . ASP A 1 221 ? 13.337 9.861 5.461 1.00 98.06 221 ASP A N 1
ATOM 1703 C CA . ASP A 1 221 ? 14.591 9.161 5.749 1.00 98.06 221 ASP A CA 1
ATOM 1704 C C . ASP A 1 221 ? 14.562 7.707 5.229 1.00 98.06 221 ASP A C 1
ATOM 1706 O O . ASP A 1 221 ? 15.541 7.253 4.633 1.00 98.06 221 ASP A O 1
ATOM 1710 N N . VAL A 1 222 ? 13.440 6.987 5.385 1.00 98.25 222 VAL A N 1
ATOM 1711 C CA . VAL A 1 222 ? 13.275 5.618 4.854 1.00 98.25 222 VAL A CA 1
ATOM 1712 C C . VAL A 1 222 ? 13.310 5.605 3.334 1.00 98.25 222 VAL A C 1
ATOM 1714 O O . VAL A 1 222 ? 14.063 4.826 2.756 1.00 98.25 222 VAL A O 1
ATOM 1717 N N . LYS A 1 223 ? 12.556 6.488 2.672 1.00 98.62 223 LYS A N 1
ATOM 1718 C CA . LYS A 1 223 ? 12.550 6.555 1.204 1.00 98.62 223 LYS A CA 1
ATOM 1719 C C . LYS A 1 223 ? 13.931 6.877 0.645 1.00 98.62 223 LYS A C 1
ATOM 1721 O O . LYS A 1 223 ? 14.371 6.216 -0.288 1.00 98.62 223 LYS A O 1
ATOM 1726 N N . ALA A 1 224 ? 14.647 7.823 1.257 1.00 98.44 224 ALA A N 1
ATOM 1727 C CA . ALA A 1 224 ? 16.020 8.129 0.866 1.00 98.44 224 ALA A CA 1
ATOM 1728 C C . ALA A 1 224 ? 16.941 6.905 1.013 1.00 98.44 224 ALA A C 1
ATOM 1730 O O . ALA A 1 224 ? 17.724 6.609 0.112 1.00 98.44 224 ALA A O 1
ATOM 1731 N N . ALA A 1 225 ? 16.818 6.154 2.112 1.00 98.25 225 ALA A N 1
ATOM 1732 C CA . ALA A 1 225 ? 17.586 4.928 2.309 1.00 98.25 225 ALA A CA 1
ATOM 1733 C C . ALA A 1 225 ? 17.233 3.835 1.280 1.00 98.25 225 ALA A C 1
ATOM 1735 O O . ALA A 1 225 ? 18.132 3.161 0.775 1.00 98.25 225 ALA A O 1
ATOM 1736 N N . MET A 1 226 ? 15.954 3.681 0.924 1.00 98.38 226 MET A N 1
ATOM 1737 C CA . MET A 1 226 ? 15.522 2.751 -0.124 1.00 98.38 226 MET A CA 1
ATOM 1738 C C . MET A 1 226 ? 16.063 3.162 -1.498 1.00 98.38 226 MET A C 1
ATOM 1740 O O . MET A 1 226 ? 16.571 2.317 -2.236 1.00 98.38 226 MET A O 1
ATOM 1744 N N . ASP A 1 227 ? 16.027 4.450 -1.844 1.00 97.88 227 ASP A N 1
ATOM 1745 C CA . ASP A 1 227 ? 16.548 4.975 -3.115 1.00 97.88 227 ASP A CA 1
ATOM 1746 C C . ASP A 1 227 ? 18.062 4.750 -3.248 1.00 97.88 227 ASP A C 1
ATOM 1748 O O . ASP A 1 227 ? 18.554 4.323 -4.304 1.00 97.88 227 ASP A O 1
ATOM 1752 N N . GLU A 1 228 ? 18.789 4.952 -2.146 1.00 97.62 228 GLU A N 1
ATOM 1753 C CA . GLU A 1 228 ? 20.214 4.640 -1.994 1.00 97.62 228 GLU A CA 1
ATOM 1754 C C . GLU A 1 228 ? 20.510 3.131 -1.944 1.00 97.62 228 GLU A C 1
ATOM 1756 O O . GLU A 1 228 ? 21.681 2.747 -1.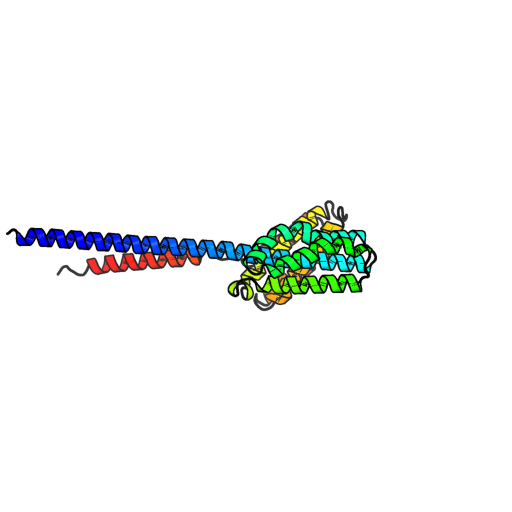945 1.00 97.62 228 GLU A O 1
ATOM 1761 N N . LYS A 1 229 ? 19.479 2.273 -1.927 1.00 98.00 229 LYS A N 1
ATOM 1762 C CA . LYS A 1 229 ? 19.581 0.807 -1.809 1.00 98.00 229 LYS A CA 1
ATOM 1763 C C . LYS A 1 229 ? 20.410 0.396 -0.597 1.00 98.00 229 LYS A C 1
ATOM 1765 O O . LYS A 1 229 ? 21.250 -0.500 -0.682 1.00 98.00 229 LYS A O 1
ATOM 1770 N N . ARG A 1 230 ? 20.214 1.081 0.533 1.00 97.75 230 ARG A N 1
ATOM 1771 C CA . ARG A 1 230 ? 20.869 0.728 1.801 1.00 97.75 230 ARG A CA 1
ATOM 1772 C C . ARG A 1 230 ? 20.469 -0.687 2.223 1.00 97.75 230 ARG A C 1
ATOM 1774 O O . ARG A 1 230 ? 19.470 -1.209 1.736 1.00 97.75 230 ARG A O 1
ATOM 1781 N N . SER A 1 231 ? 21.251 -1.316 3.097 1.00 96.88 231 SER A N 1
ATOM 1782 C CA . SER A 1 231 ? 20.981 -2.688 3.546 1.00 96.88 231 SER A CA 1
ATOM 1783 C C . SER A 1 231 ? 19.579 -2.850 4.151 1.00 96.88 231 SER A C 1
ATOM 1785 O O . SER A 1 231 ? 19.040 -1.911 4.742 1.00 96.88 231 SER A O 1
ATOM 1787 N N . ALA A 1 232 ? 19.013 -4.058 4.062 1.00 96.00 232 ALA A N 1
ATOM 1788 C CA . ALA A 1 232 ? 17.750 -4.394 4.721 1.00 96.00 232 ALA A CA 1
ATOM 1789 C C . ALA A 1 232 ? 17.799 -4.125 6.238 1.00 96.00 232 ALA A C 1
ATOM 1791 O O . ALA A 1 232 ? 16.877 -3.524 6.787 1.00 96.00 232 ALA A O 1
ATOM 1792 N N . ASP A 1 233 ? 18.931 -4.422 6.891 1.00 96.25 233 ASP A N 1
ATOM 1793 C CA . ASP A 1 233 ? 19.180 -4.059 8.295 1.00 96.25 233 ASP A CA 1
ATOM 1794 C C . ASP A 1 233 ? 19.011 -2.555 8.544 1.00 96.25 233 ASP A C 1
ATOM 1796 O O . ASP A 1 233 ? 18.441 -2.148 9.555 1.00 96.25 233 ASP A O 1
ATOM 1800 N N . ARG A 1 234 ? 19.464 -1.703 7.614 1.00 96.50 234 ARG A N 1
ATOM 1801 C CA . ARG A 1 234 ? 19.326 -0.254 7.762 1.00 96.50 234 ARG A CA 1
ATOM 1802 C C . ARG A 1 234 ? 17.875 0.202 7.629 1.00 96.50 234 ARG A C 1
ATOM 1804 O O . ARG A 1 234 ? 17.465 1.104 8.360 1.00 96.50 234 ARG A O 1
ATOM 1811 N N . ILE A 1 235 ? 17.111 -0.387 6.710 1.00 97.50 235 ILE A N 1
ATOM 1812 C CA . ILE A 1 235 ? 15.674 -0.106 6.586 1.00 97.50 235 ILE A CA 1
ATOM 1813 C C . ILE A 1 235 ? 14.946 -0.550 7.854 1.00 97.50 235 ILE A C 1
ATOM 1815 O O . ILE A 1 235 ? 14.200 0.237 8.435 1.00 97.50 235 ILE A O 1
ATOM 1819 N N . LYS A 1 236 ? 15.252 -1.751 8.348 1.00 95.44 236 LYS A N 1
ATOM 1820 C CA . LYS A 1 236 ? 14.730 -2.280 9.608 1.00 95.44 236 LYS A CA 1
ATOM 1821 C C . LYS A 1 236 ? 15.023 -1.367 10.794 1.00 95.44 236 LYS A C 1
ATOM 1823 O O . LYS A 1 236 ? 14.105 -1.040 11.530 1.00 95.44 236 LYS A O 1
ATOM 1828 N N . GLU A 1 237 ? 16.256 -0.886 10.953 1.00 95.50 237 GLU A N 1
ATOM 1829 C CA . GLU A 1 237 ? 16.610 0.067 12.016 1.00 95.50 237 GLU A CA 1
ATOM 1830 C C . GLU A 1 237 ? 15.766 1.350 11.973 1.00 95.50 237 GLU A C 1
ATOM 1832 O O . GLU A 1 237 ? 15.378 1.874 13.018 1.00 95.50 237 GLU A O 1
ATOM 1837 N N . LEU A 1 238 ? 15.509 1.885 10.775 1.00 95.06 238 LEU A N 1
ATOM 1838 C CA . LEU A 1 238 ? 14.698 3.091 10.608 1.00 95.06 238 LEU A CA 1
ATOM 1839 C C . LEU A 1 238 ? 13.229 2.822 10.955 1.00 95.06 238 LEU A C 1
ATOM 1841 O O . LEU A 1 238 ? 12.634 3.599 11.702 1.00 95.06 238 LEU A O 1
ATOM 1845 N N . VAL A 1 239 ? 12.667 1.726 10.437 1.00 93.56 239 VAL A N 1
ATOM 1846 C CA . VAL A 1 239 ? 11.281 1.298 10.682 1.00 93.56 239 VAL A CA 1
ATOM 1847 C C . VAL A 1 239 ? 11.063 0.975 12.162 1.00 93.56 239 VAL A C 1
ATOM 1849 O O . VAL A 1 239 ? 10.178 1.549 12.790 1.00 93.56 239 VAL A O 1
ATOM 1852 N N . ASP A 1 240 ? 11.915 0.155 12.771 1.00 91.12 240 ASP A N 1
ATOM 1853 C CA . ASP A 1 240 ? 11.821 -0.190 14.194 1.00 91.12 240 ASP A CA 1
ATOM 1854 C C . ASP A 1 240 ? 12.019 1.051 15.088 1.00 91.12 240 ASP A C 1
ATOM 1856 O O . ASP A 1 240 ? 11.467 1.134 16.185 1.00 91.12 240 ASP A O 1
ATOM 1860 N N . GLY A 1 241 ? 12.769 2.052 14.612 1.00 88.69 241 GLY A N 1
ATOM 1861 C CA . GLY A 1 241 ? 13.000 3.314 15.311 1.00 88.69 241 GLY A CA 1
ATOM 1862 C C . GLY A 1 241 ? 11.771 4.225 15.420 1.00 88.69 241 GLY A C 1
ATOM 1863 O O . GLY A 1 241 ? 11.693 4.998 16.379 1.00 88.69 241 GLY A O 1
ATOM 1864 N N . ILE A 1 242 ? 10.809 4.144 14.489 1.00 87.50 242 ILE A N 1
ATOM 1865 C CA . ILE A 1 242 ? 9.570 4.940 14.556 1.00 87.50 242 ILE A CA 1
ATOM 1866 C C . ILE A 1 242 ? 8.478 4.258 15.390 1.00 87.50 242 ILE A C 1
ATOM 1868 O O . ILE A 1 242 ? 7.621 4.946 15.944 1.00 87.50 242 ILE A O 1
ATOM 1872 N N . MET A 1 243 ? 8.532 2.932 15.558 1.00 78.75 243 MET A N 1
ATOM 1873 C CA . MET A 1 243 ? 7.485 2.174 16.258 1.00 78.75 243 MET A CA 1
ATOM 1874 C C . MET A 1 243 ? 7.202 2.658 17.688 1.00 78.75 243 MET A C 1
ATOM 1876 O O . MET A 1 243 ? 6.032 2.786 18.024 1.00 78.75 243 MET A O 1
ATOM 1880 N N . PRO A 1 244 ? 8.192 3.032 18.524 1.00 74.12 244 PRO A N 1
ATOM 1881 C CA . PRO A 1 244 ? 7.916 3.562 19.862 1.00 74.12 244 PRO A CA 1
ATOM 1882 C C . PRO A 1 244 ? 7.272 4.958 19.872 1.00 74.12 244 PRO A C 1
ATOM 1884 O O . PRO A 1 244 ? 6.758 5.389 20.905 1.00 74.12 244 PRO A O 1
ATOM 1887 N N . VAL A 1 245 ? 7.357 5.702 18.762 1.00 70.06 245 VAL A N 1
ATOM 1888 C CA . VAL A 1 245 ? 6.726 7.026 18.601 1.00 70.06 245 VAL A CA 1
ATOM 1889 C C . VAL A 1 245 ? 5.245 6.877 18.249 1.00 70.06 245 VAL A C 1
ATOM 1891 O O . VAL A 1 245 ? 4.442 7.740 18.600 1.00 70.06 245 VAL A O 1
ATOM 1894 N N . ILE A 1 246 ? 4.881 5.772 17.598 1.00 67.00 246 ILE A N 1
ATOM 1895 C CA . ILE A 1 246 ? 3.504 5.352 17.354 1.00 67.00 246 ILE A CA 1
ATOM 1896 C C . ILE A 1 246 ? 2.982 4.785 18.687 1.00 67.00 246 ILE A C 1
ATOM 1898 O O . ILE A 1 246 ? 3.440 3.727 19.113 1.00 67.00 246 ILE A O 1
ATOM 1902 N N . PRO A 1 247 ? 2.095 5.490 19.418 1.00 58.69 247 PRO A N 1
ATOM 1903 C CA . PRO A 1 247 ? 1.669 5.041 20.738 1.00 58.69 247 PRO A CA 1
ATOM 1904 C C . PRO A 1 247 ? 1.085 3.626 20.675 1.00 58.69 247 PRO A C 1
ATOM 1906 O O . PRO A 1 247 ? 0.164 3.361 19.907 1.00 58.69 247 PRO A O 1
ATOM 1909 N N . GLU A 1 248 ? 1.606 2.722 21.505 1.00 53.25 248 GLU A N 1
ATOM 1910 C CA . GLU A 1 248 ? 1.001 1.405 21.692 1.00 53.25 248 GLU A CA 1
ATOM 1911 C C . GLU A 1 248 ? -0.295 1.529 22.503 1.00 53.25 248 GLU A C 1
ATOM 1913 O O . GLU A 1 248 ? -0.413 2.339 23.433 1.00 53.25 248 GLU A O 1
ATOM 1918 N N . PHE A 1 249 ? -1.271 0.684 22.171 1.00 42.91 249 PHE A N 1
ATOM 1919 C CA . PHE A 1 249 ? -2.512 0.532 22.923 1.00 42.91 249 PHE A CA 1
ATOM 1920 C C . PHE A 1 249 ? -2.218 0.376 24.430 1.00 42.91 249 PHE A C 1
ATOM 1922 O O . PHE A 1 249 ? -1.498 -0.547 24.825 1.00 42.91 249 PHE A O 1
ATOM 1929 N N . PRO A 1 250 ? -2.826 1.162 25.340 1.00 41.09 250 PRO A N 1
ATOM 1930 C CA . PRO A 1 250 ? -2.871 0.771 26.737 1.00 41.09 250 PRO A CA 1
ATOM 1931 C C . PRO A 1 250 ? -3.890 -0.368 26.876 1.00 41.09 250 PRO A C 1
ATOM 1933 O O . PRO A 1 250 ? -5.039 -0.156 27.264 1.00 41.09 250 PRO A O 1
ATOM 1936 N N . VAL A 1 251 ? -3.457 -1.604 26.607 1.00 45.56 251 VAL A N 1
ATOM 1937 C CA . VAL A 1 251 ? -4.254 -2.843 26.751 1.00 45.56 251 VAL A CA 1
ATOM 1938 C C . VAL A 1 251 ? -4.838 -2.993 28.176 1.00 45.56 251 VAL A C 1
ATOM 1940 O O . VAL A 1 251 ? -5.793 -3.726 28.419 1.00 45.56 251 VAL A O 1
ATOM 1943 N N . ASN A 1 252 ? -4.321 -2.239 29.152 1.00 38.91 252 ASN A N 1
ATOM 1944 C CA . ASN A 1 252 ? -4.705 -2.329 30.560 1.00 38.91 252 ASN A CA 1
ATOM 1945 C C . ASN A 1 252 ? -5.935 -1.516 31.000 1.00 38.91 252 ASN A C 1
ATOM 1947 O O . ASN A 1 252 ? -6.378 -1.705 32.136 1.00 38.91 252 ASN A O 1
ATOM 1951 N N . LEU A 1 253 ? -6.534 -0.640 30.182 1.00 37.38 253 LEU A N 1
ATOM 1952 C CA . LEU A 1 253 ? -7.672 0.153 30.687 1.00 37.38 253 LEU A CA 1
ATOM 1953 C C . LEU A 1 253 ? -8.959 -0.677 30.861 1.00 37.38 253 LEU A C 1
ATOM 1955 O O . LEU A 1 253 ? -9.783 -0.361 31.721 1.00 37.38 253 LEU A O 1
ATOM 1959 N N . MET A 1 254 ? -9.110 -1.778 30.118 1.00 36.66 254 MET A N 1
ATOM 1960 C CA . MET A 1 254 ? -10.305 -2.628 30.196 1.00 36.66 254 MET A CA 1
ATOM 1961 C C . MET A 1 254 ? -10.305 -3.552 31.433 1.00 36.66 254 MET A C 1
ATOM 1963 O O . MET A 1 254 ? -11.362 -3.838 31.996 1.00 36.66 254 MET A O 1
ATOM 1967 N N . LEU A 1 255 ? -9.125 -3.953 31.929 1.00 38.44 255 LEU A N 1
ATOM 1968 C CA . LEU A 1 255 ? -8.983 -4.793 33.130 1.00 38.44 255 LEU A CA 1
ATOM 1969 C C . LEU A 1 255 ? -9.144 -4.007 34.443 1.00 38.44 255 LEU A C 1
ATOM 1971 O O . LEU A 1 255 ? -9.639 -4.550 35.434 1.00 38.44 255 LEU A O 1
ATOM 1975 N N . VAL A 1 256 ? -8.791 -2.717 34.462 1.00 37.56 256 VAL A N 1
ATOM 1976 C CA . VAL A 1 256 ? -8.867 -1.897 35.684 1.00 37.56 256 VAL A CA 1
ATOM 1977 C C . VAL A 1 256 ? -10.318 -1.574 36.070 1.00 37.56 256 VAL A C 1
ATOM 1979 O O . VAL A 1 256 ? -10.644 -1.562 37.259 1.00 37.56 256 VAL A O 1
ATOM 1982 N N . PHE A 1 257 ? -11.233 -1.409 35.110 1.00 36.41 257 PHE A N 1
ATOM 1983 C CA . PHE A 1 257 ? -12.636 -1.113 35.434 1.00 36.41 257 PHE A CA 1
ATOM 1984 C C . PHE A 1 257 ? -13.402 -2.308 36.021 1.00 36.41 257 PHE A C 1
ATOM 1986 O O . PHE A 1 257 ? -14.254 -2.112 36.890 1.00 36.41 257 PHE A O 1
ATOM 1993 N N . VAL A 1 258 ? -13.060 -3.547 35.650 1.00 42.94 258 VAL A N 1
ATOM 1994 C CA . VAL A 1 258 ? -13.698 -4.743 36.231 1.00 42.94 258 VAL A CA 1
ATOM 1995 C C . VAL A 1 258 ? -13.254 -4.956 37.688 1.00 42.94 258 VAL A C 1
ATOM 1997 O O . VAL A 1 258 ? -14.082 -5.279 38.541 1.00 42.94 258 VAL A O 1
ATOM 2000 N N . GLY A 1 259 ? -11.984 -4.683 38.015 1.00 34.97 259 GLY A N 1
ATOM 2001 C CA . GLY A 1 259 ? -11.453 -4.837 39.379 1.00 34.97 259 GLY A CA 1
ATOM 2002 C C . GLY A 1 259 ? -11.952 -3.793 40.391 1.00 34.97 259 GLY A C 1
ATOM 2003 O O . GLY A 1 259 ? -12.120 -4.095 41.580 1.00 34.97 259 GLY A O 1
ATOM 2004 N N . VAL A 1 260 ? -12.237 -2.565 39.943 1.00 37.94 260 VAL A N 1
ATOM 2005 C CA . VAL A 1 260 ? -12.726 -1.487 40.825 1.00 37.94 260 VAL A CA 1
ATOM 2006 C C . VAL A 1 260 ? -14.198 -1.697 41.208 1.00 37.94 260 VAL A C 1
ATOM 2008 O O . VAL A 1 260 ? -14.574 -1.461 42.361 1.00 37.94 260 VAL A O 1
ATOM 2011 N N . VAL A 1 261 ? -15.024 -2.239 40.306 1.00 40.31 261 VAL A N 1
ATOM 2012 C CA . VAL A 1 261 ? -16.452 -2.486 40.582 1.00 40.31 261 VAL A CA 1
ATOM 2013 C C . VAL A 1 261 ? -16.656 -3.663 41.548 1.00 40.31 261 VAL A C 1
ATOM 2015 O O . VAL A 1 261 ? -17.495 -3.574 42.448 1.00 40.31 261 VAL A O 1
ATOM 2018 N N . THR A 1 262 ? -15.847 -4.729 41.473 1.00 38.06 262 THR A N 1
ATOM 2019 C CA . THR A 1 262 ? -15.928 -5.846 42.440 1.00 38.06 262 THR A CA 1
ATOM 2020 C C . THR A 1 262 ? -15.474 -5.448 43.847 1.00 38.06 262 THR A C 1
ATOM 2022 O O . THR A 1 262 ? -16.021 -5.932 44.841 1.00 38.06 262 THR A O 1
ATOM 2025 N N . SER A 1 263 ? -14.524 -4.515 43.952 1.00 36.97 263 SER A N 1
ATOM 2026 C CA . SER A 1 263 ? -13.988 -4.043 45.235 1.00 36.97 263 SER A CA 1
ATOM 2027 C C . SER A 1 263 ? -14.976 -3.133 45.983 1.00 36.97 263 SER A C 1
ATOM 2029 O O . SER A 1 263 ? -15.136 -3.255 47.199 1.00 36.97 263 SER A O 1
ATOM 2031 N N . ALA A 1 264 ? -15.726 -2.286 45.267 1.00 38.66 264 ALA A N 1
ATOM 2032 C CA . ALA A 1 264 ? -16.743 -1.413 45.865 1.00 38.66 264 ALA A CA 1
ATOM 2033 C C . ALA A 1 264 ? -17.949 -2.190 46.446 1.00 38.66 264 ALA A C 1
ATOM 2035 O O . ALA A 1 264 ? -18.525 -1.806 47.473 1.00 38.66 264 ALA A O 1
ATOM 2036 N N . ILE A 1 265 ? -18.306 -3.328 45.840 1.00 43.44 265 ILE A N 1
ATOM 2037 C CA . ILE A 1 265 ? -19.402 -4.192 46.315 1.00 43.44 265 ILE A CA 1
ATOM 2038 C C . ILE A 1 265 ? -18.992 -4.988 47.570 1.00 43.44 265 ILE A C 1
ATOM 2040 O O . ILE A 1 265 ? -19.829 -5.244 48.440 1.00 43.44 265 ILE A O 1
ATOM 2044 N N . LEU A 1 266 ? -17.708 -5.338 47.728 1.00 39.88 266 LEU A N 1
ATOM 2045 C CA . LEU A 1 266 ? -17.233 -6.013 48.943 1.00 39.88 266 LEU A CA 1
ATOM 2046 C C . LEU A 1 266 ? -17.128 -5.060 50.145 1.00 39.88 266 LEU A C 1
ATOM 2048 O O . LEU A 1 266 ? -17.533 -5.425 51.249 1.00 39.88 266 LEU A O 1
ATOM 2052 N N . VAL A 1 267 ? -16.645 -3.828 49.944 1.00 43.59 267 VAL A N 1
ATOM 2053 C CA . VAL A 1 267 ? -16.466 -2.854 51.040 1.00 43.59 267 VAL A CA 1
ATOM 2054 C C . VAL A 1 267 ? -17.811 -2.379 51.606 1.00 43.59 267 VAL A C 1
ATOM 2056 O O . VAL A 1 267 ? -17.970 -2.282 52.825 1.00 43.59 267 VAL A O 1
ATOM 2059 N N . SER A 1 268 ? -18.826 -2.184 50.759 1.00 38.44 268 SER A N 1
ATOM 2060 C CA . SER A 1 268 ? -20.174 -1.790 51.202 1.00 38.44 268 SER A CA 1
ATOM 2061 C C . SER A 1 268 ? -20.870 -2.857 52.067 1.00 38.44 268 SER A C 1
ATOM 2063 O O . SER A 1 268 ? -21.577 -2.515 53.019 1.00 38.44 268 SER A O 1
ATOM 2065 N N . ARG A 1 269 ? -20.611 -4.153 51.831 1.00 45.69 269 ARG A N 1
ATOM 2066 C CA . ARG A 1 269 ? -21.132 -5.249 52.674 1.00 45.69 269 ARG A CA 1
ATOM 2067 C C . ARG A 1 269 ? -20.423 -5.380 54.023 1.00 45.69 269 ARG A C 1
ATOM 2069 O O . ARG A 1 269 ? -21.079 -5.693 55.015 1.00 45.69 269 ARG A O 1
ATOM 2076 N N . VAL A 1 270 ? -19.119 -5.111 54.090 1.00 46.28 270 VAL A N 1
ATOM 2077 C CA . VAL A 1 270 ? -18.356 -5.178 55.352 1.00 46.28 270 VAL A CA 1
ATOM 2078 C C . VAL A 1 270 ? -18.697 -4.000 56.274 1.00 46.28 270 VAL A C 1
ATOM 2080 O O . VAL A 1 270 ? -18.833 -4.184 57.486 1.00 46.28 270 VAL A O 1
ATOM 2083 N N . MET A 1 271 ? -18.934 -2.806 55.721 1.00 44.25 271 MET A N 1
ATOM 2084 C CA . MET A 1 271 ? -19.285 -1.632 56.531 1.00 44.25 271 MET A CA 1
ATOM 2085 C C . MET A 1 271 ? -20.721 -1.681 57.075 1.00 44.25 271 MET A C 1
ATOM 2087 O O . MET A 1 271 ? -20.949 -1.269 58.210 1.00 44.25 271 MET A O 1
ATOM 2091 N N . SER A 1 272 ? -21.675 -2.282 56.352 1.00 42.56 272 SER A N 1
ATOM 2092 C CA . SER A 1 272 ? -23.047 -2.464 56.858 1.00 42.56 272 SER A CA 1
ATOM 2093 C C . SER A 1 272 ? -23.161 -3.495 57.995 1.00 42.56 272 SER A C 1
ATOM 2095 O O . SER A 1 272 ? -24.148 -3.481 58.727 1.00 42.56 272 SER A O 1
ATOM 2097 N N . SER A 1 273 ? -22.174 -4.384 58.167 1.00 43.78 273 SER A N 1
ATOM 2098 C CA . SER A 1 273 ? -22.163 -5.408 59.226 1.00 43.78 273 SER A CA 1
ATOM 2099 C C . SER A 1 273 ? -21.605 -4.903 60.564 1.00 43.78 273 SER A C 1
ATOM 2101 O O . SER A 1 273 ? -21.731 -5.601 61.570 1.00 43.78 273 SER A O 1
ATOM 2103 N N . SER A 1 274 ? -20.977 -3.723 60.594 1.00 45.06 274 SER A N 1
ATOM 2104 C CA . SER A 1 274 ? -20.273 -3.214 61.783 1.00 45.06 274 SER A CA 1
ATOM 2105 C C . SER A 1 274 ? -21.068 -2.178 62.592 1.00 45.06 274 SER A C 1
ATOM 2107 O O . SER A 1 274 ? -20.639 -1.807 63.680 1.00 45.06 274 SER A O 1
ATOM 2109 N N . SER A 1 275 ? -22.248 -1.748 62.129 1.00 46.06 275 SER A N 1
ATOM 2110 C CA . SER A 1 275 ? -23.069 -0.717 62.798 1.00 46.06 275 SER A CA 1
ATOM 2111 C C . SER A 1 275 ? -24.264 -1.253 63.592 1.00 46.06 275 SER A C 1
ATOM 2113 O O . SER A 1 275 ? -25.249 -0.543 63.770 1.00 46.06 275 SER A O 1
ATOM 2115 N N . MET A 1 276 ? -24.201 -2.480 64.115 1.00 44.41 276 MET A N 1
ATOM 2116 C CA . MET A 1 276 ? -25.240 -2.968 65.030 1.00 44.41 276 MET A CA 1
ATOM 2117 C C . MET A 1 276 ? -24.658 -3.766 66.196 1.00 44.41 276 MET A C 1
ATOM 2119 O O . MET A 1 276 ? -24.832 -4.978 66.289 1.00 44.41 276 MET A O 1
ATOM 2123 N N . LYS A 1 277 ? -23.965 -3.055 67.091 1.00 45.38 277 LYS A N 1
ATOM 2124 C CA . LYS A 1 277 ? -23.874 -3.383 68.521 1.00 45.38 277 LYS A CA 1
ATOM 2125 C C . LYS A 1 277 ? -23.802 -2.082 69.329 1.00 45.38 277 LYS A C 1
ATOM 2127 O O . LYS A 1 277 ? -22.726 -1.508 69.470 1.00 45.38 277 LYS A O 1
ATOM 2132 N N . ILE A 1 278 ? -24.954 -1.641 69.830 1.00 41.25 278 ILE A N 1
ATOM 2133 C CA . ILE A 1 278 ? -25.088 -0.926 71.106 1.00 41.25 278 ILE A CA 1
ATOM 2134 C C . ILE A 1 278 ? -26.052 -1.765 71.936 1.00 41.25 278 ILE A C 1
ATOM 2136 O O . ILE A 1 278 ? -27.082 -2.176 71.353 1.00 41.25 278 ILE A O 1
#

Foldseek 3Di:
DVPVVVVVVVVVVVVVVVVVVVVVVVVVVVVVVVVVVVVVVVLLVLLLLLLLLLLLLVLLLVQLLVCLVVVNLVLNLVSLQCSQVPRLVPNLVSCCVQPVVLNVVLNVLSNCLSVCSVPDHSVVSVVSVVVNNVSSVVSNVSRDPVLQQDLLSLLSSLLVLLVQLLVLLCQQQVDAPDGPDPNSLSSSLSSLVSSVVSCVPRCQVPLDDVLNVVVVVLSVVLNVCSVNRGHSVVNVCSSVVCVVSSDDDPPCPVVVVVVVVVVVVVVVVVVVVPPDDD

pLDDT: mean 84.23, std 20.64, range [34.97, 98.94]